Protein AF-A0A3M2CIP1-F1 (afdb_monomer_lite)

Secondary structure (DSSP, 8-state):
-HHHHHHTTT-HHHHHHHHHHHHHHHHS----HHHHHHS-HHHHHHHHHHHHHHHHSSTHHHHHHHHHHT--SHHHHHHHHHHHHS----GGGGG--HHHHHHHHHHHHHHHH-HHHHHHHHHHHHHHHHHHHHHHHHHHHHHHHHHHHHGGGSS-HHHHHHHHHHHHHHHHHHHHHHHHHHHHHH---PPPP-PPPPS----PPPPPPPP-------PPPPPPPPPP------------TT----

Radius of gyration: 28.47 Å; chains: 1; bounding box: 66×84×63 Å

pLDDT: mean 74.09, std 20.12, range [30.11, 97.12]

Foldseek 3Di:
DVVLVVVCVVDVLVSLVVVQVVLCLQQVDRDDSVNVVVDDPVVVVVVSVVSVVVSVVDPVLVVLLVVLVPQPDQVSSQVSCCVNQVGGADPVLNPDDDPRNSVSSSVSSVCSNCVVVVVVLVVLLVVLLVVLVVVLVVVLVVLLVVLVVVVVPPDDSVVVSVVVNVVSVVVSVVSSVVSSVCCVVQFDFADQDPDDDDPDDDDDDDDDDDDDDDDDDDDDDDDDDDDDDDDDDDDPDPDDRGGDGD

Structure (mmCIF, N/CA/C/O backbone):
data_AF-A0A3M2CIP1-F1
#
_entry.id   AF-A0A3M2CIP1-F1
#
loop_
_atom_site.group_PDB
_atom_site.id
_atom_site.type_symbol
_atom_site.label_atom_id
_atom_site.label_alt_id
_atom_site.label_comp_id
_atom_site.label_asym_id
_atom_site.label_entity_id
_atom_site.label_seq_id
_atom_site.pdbx_PDB_ins_code
_atom_site.Cartn_x
_atom_site.Cartn_y
_atom_site.Cartn_z
_atom_site.occupancy
_atom_site.B_iso_or_equiv
_atom_site.auth_seq_id
_atom_site.auth_comp_id
_atom_site.auth_asym_id
_atom_site.auth_atom_id
_atom_site.pdbx_PDB_model_num
ATOM 1 N N . MET A 1 1 ? -14.273 3.437 7.454 1.00 50.53 1 MET A N 1
ATOM 2 C CA . MET A 1 1 ? -14.980 4.732 7.642 1.00 50.53 1 MET A CA 1
ATOM 3 C C . MET A 1 1 ? -15.834 5.163 6.447 1.00 50.53 1 MET A C 1
ATOM 5 O O . MET A 1 1 ? -16.919 5.671 6.691 1.00 50.53 1 MET A O 1
ATOM 9 N N . GLN A 1 2 ? -15.417 4.965 5.188 1.00 43.66 2 GLN A N 1
ATOM 10 C CA . GLN A 1 2 ? -16.221 5.372 4.017 1.00 43.66 2 GLN A CA 1
ATOM 11 C C . GLN A 1 2 ? -17.623 4.738 3.974 1.00 43.66 2 GLN A C 1
ATOM 13 O O . GLN A 1 2 ? -18.585 5.470 3.780 1.00 43.66 2 GLN A O 1
ATOM 18 N N . ASN A 1 3 ? -17.766 3.439 4.278 1.00 48.81 3 ASN A N 1
ATOM 19 C CA . ASN A 1 3 ? -19.089 2.800 4.393 1.00 48.81 3 ASN A CA 1
ATOM 20 C C . ASN A 1 3 ? -19.972 3.432 5.484 1.00 48.81 3 ASN A C 1
ATOM 22 O O . ASN A 1 3 ? -21.152 3.664 5.254 1.00 48.81 3 ASN A O 1
ATOM 26 N N . ALA A 1 4 ? -19.399 3.787 6.639 1.00 50.69 4 ALA A N 1
ATOM 27 C CA . ALA A 1 4 ? -20.137 4.451 7.715 1.00 50.69 4 ALA A CA 1
ATOM 28 C C . ALA A 1 4 ? -20.581 5.875 7.327 1.00 50.69 4 ALA A C 1
ATOM 30 O O . ALA A 1 4 ? -21.688 6.281 7.656 1.00 50.69 4 ALA A O 1
ATOM 31 N N . MET A 1 5 ? -19.755 6.627 6.586 1.00 53.72 5 MET A N 1
ATOM 32 C CA . MET A 1 5 ? -20.105 7.976 6.113 1.00 53.72 5 MET A CA 1
ATOM 33 C C . MET A 1 5 ? -21.125 7.969 4.963 1.00 53.72 5 MET A C 1
ATOM 35 O O . MET A 1 5 ? -21.968 8.862 4.897 1.00 53.72 5 MET A O 1
ATOM 39 N N . LEU A 1 6 ? -21.074 6.971 4.073 1.00 52.69 6 LEU A N 1
ATOM 40 C CA . LEU A 1 6 ? -22.083 6.764 3.027 1.00 52.69 6 LEU A CA 1
ATOM 41 C C . LEU A 1 6 ? -23.435 6.360 3.628 1.00 52.69 6 LEU A C 1
ATOM 43 O O . LEU A 1 6 ? -24.463 6.888 3.210 1.00 52.69 6 LEU A O 1
ATOM 47 N N . MET A 1 7 ? -23.430 5.502 4.653 1.00 53.03 7 MET A N 1
ATOM 48 C CA . MET A 1 7 ? -24.642 5.107 5.378 1.00 53.03 7 MET A CA 1
ATOM 49 C C . MET A 1 7 ? -25.193 6.212 6.283 1.00 53.03 7 MET A C 1
ATOM 51 O O . MET A 1 7 ? -26.406 6.345 6.372 1.00 53.03 7 MET A O 1
ATOM 55 N N . ALA A 1 8 ? -24.354 7.083 6.856 1.00 56.03 8 ALA A N 1
ATOM 56 C CA . ALA A 1 8 ? -24.805 8.235 7.649 1.00 56.03 8 ALA A CA 1
ATOM 57 C C . ALA A 1 8 ? -25.680 9.230 6.860 1.00 56.03 8 ALA A C 1
ATOM 59 O O . ALA A 1 8 ? -26.417 10.007 7.463 1.00 56.03 8 ALA A O 1
ATOM 60 N N . ARG A 1 9 ? -25.615 9.215 5.519 1.00 56.94 9 ARG A N 1
ATOM 61 C CA . ARG A 1 9 ? -26.526 9.989 4.658 1.00 56.94 9 ARG A CA 1
ATOM 62 C C . ARG A 1 9 ? -27.917 9.362 4.510 1.00 56.94 9 ARG A C 1
ATOM 64 O O . ARG A 1 9 ? -28.830 10.079 4.120 1.00 56.94 9 ARG A O 1
ATOM 71 N N . GLN A 1 10 ? -28.066 8.064 4.771 1.00 61.19 10 GLN A N 1
ATOM 72 C CA . GLN A 1 10 ? -29.315 7.312 4.593 1.00 61.19 10 GLN A CA 1
ATOM 73 C C . GLN A 1 10 ? -29.966 6.947 5.939 1.00 61.19 10 GLN A C 1
ATOM 75 O O . GLN A 1 10 ? -31.171 7.114 6.084 1.00 61.19 10 GLN A O 1
ATOM 80 N N . ASP A 1 11 ? -29.171 6.528 6.930 1.00 71.31 11 ASP A N 1
ATOM 81 C CA . ASP A 1 11 ? -29.587 6.258 8.312 1.00 71.31 11 ASP A CA 1
ATOM 82 C C . ASP A 1 11 ? -28.484 6.699 9.305 1.00 71.31 11 ASP A C 1
ATOM 84 O O . ASP A 1 11 ? -27.492 5.989 9.526 1.00 71.31 11 ASP A O 1
ATOM 88 N N . PRO A 1 12 ? -28.635 7.882 9.926 1.00 65.38 12 PRO A N 1
ATOM 89 C CA . PRO A 1 12 ? -27.685 8.386 10.912 1.00 65.38 12 PRO A CA 1
ATOM 90 C C . PRO A 1 12 ? -27.563 7.505 12.164 1.00 65.38 12 PRO A C 1
ATOM 92 O O . PRO A 1 12 ? -26.489 7.466 12.761 1.00 65.38 12 PRO A O 1
ATOM 95 N N . GLN A 1 13 ? -28.623 6.796 12.575 1.00 69.25 13 GLN A N 1
ATOM 96 C CA . GLN A 1 13 ? -28.602 5.975 13.791 1.00 69.25 13 GLN A CA 1
ATOM 97 C C . GLN A 1 13 ? -27.824 4.674 13.582 1.00 69.25 13 GLN A C 1
ATOM 99 O O . GLN A 1 13 ? -27.000 4.320 14.430 1.00 69.25 13 GLN A O 1
ATOM 104 N N . ALA A 1 14 ? -28.005 4.017 12.434 1.00 73.75 14 ALA A N 1
ATOM 105 C CA . ALA A 1 14 ? -27.215 2.842 12.065 1.00 73.75 14 ALA A CA 1
ATOM 106 C C . ALA A 1 14 ? -25.714 3.171 11.934 1.00 73.75 14 ALA A C 1
ATOM 108 O O . ALA A 1 14 ? -24.859 2.383 12.345 1.00 73.75 14 ALA A O 1
ATOM 109 N N . ALA A 1 15 ? -25.374 4.366 11.434 1.00 72.56 15 ALA A N 1
ATOM 110 C CA . ALA A 1 15 ? -23.985 4.800 11.278 1.00 72.56 15 ALA A CA 1
ATOM 111 C C . ALA A 1 15 ? -23.223 4.918 12.612 1.00 72.56 15 ALA A C 1
ATOM 113 O O . ALA A 1 15 ? -22.023 4.632 12.658 1.00 72.56 15 ALA A O 1
ATOM 114 N N . PHE A 1 16 ? -23.902 5.291 13.704 1.00 78.88 16 PHE A N 1
ATOM 115 C CA . PHE A 1 16 ? -23.287 5.342 15.036 1.00 78.88 16 PHE A CA 1
ATOM 116 C C . PHE A 1 16 ? -22.962 3.949 15.581 1.00 78.88 16 PHE A C 1
ATOM 118 O O . PHE A 1 16 ? -21.896 3.772 16.170 1.00 78.88 16 PHE A O 1
ATOM 125 N N . GLY A 1 17 ? -23.823 2.956 15.334 1.00 81.19 17 GLY A N 1
ATOM 126 C CA . GLY A 1 17 ? -23.551 1.556 15.679 1.00 81.19 17 GLY A CA 1
ATOM 127 C C . GLY A 1 17 ? -22.323 1.018 14.943 1.00 81.19 17 GLY A C 1
ATOM 128 O O . GLY A 1 17 ? -21.400 0.502 15.566 1.00 81.19 17 GLY A O 1
ATOM 129 N N . VAL A 1 18 ? -22.233 1.267 13.632 1.00 80.56 18 VAL A N 1
ATOM 130 C CA . VAL A 1 18 ? -21.063 0.876 12.825 1.00 80.56 18 VAL A CA 1
ATOM 131 C C . VAL A 1 18 ? -19.777 1.544 13.322 1.00 80.56 18 VAL A C 1
ATOM 133 O O . VAL A 1 18 ? -18.721 0.909 13.343 1.00 80.56 18 VAL A O 1
ATOM 136 N N . LEU A 1 19 ? -19.840 2.821 13.721 1.00 80.06 19 LEU A N 1
ATOM 137 C CA . LEU A 1 19 ? -18.682 3.529 14.270 1.00 80.06 19 LEU A CA 1
ATOM 138 C C . LEU A 1 19 ? -18.267 2.973 15.640 1.00 80.06 19 LEU A C 1
ATOM 140 O O . LEU A 1 19 ? -17.071 2.822 15.882 1.00 80.06 19 LEU A O 1
ATOM 144 N N . SER A 1 20 ? -19.235 2.641 16.495 1.00 82.88 20 SER A N 1
ATOM 145 C CA . SER A 1 20 ? -19.011 1.993 17.792 1.00 82.88 20 SER A CA 1
ATOM 146 C C . SER A 1 20 ? -18.337 0.628 17.621 1.00 82.88 20 SER A C 1
ATOM 148 O O . SER A 1 20 ? -17.268 0.395 18.184 1.00 82.88 20 SER A O 1
ATOM 150 N N . ASP A 1 21 ? -18.871 -0.227 16.744 1.00 81.50 21 ASP A N 1
ATOM 151 C CA . ASP A 1 21 ? -18.307 -1.550 16.461 1.00 81.50 21 ASP A CA 1
ATOM 152 C C . ASP A 1 21 ? -16.917 -1.475 15.826 1.00 81.50 21 ASP A C 1
ATOM 154 O O . ASP A 1 21 ? -16.061 -2.329 16.074 1.00 81.50 21 ASP A O 1
ATOM 158 N N . TRP A 1 22 ? -16.677 -0.470 14.982 1.00 82.12 22 TRP A N 1
ATOM 159 C CA . TRP A 1 22 ? -15.355 -0.209 14.421 1.00 82.12 22 TRP A CA 1
ATOM 160 C C . TRP A 1 22 ? -14.370 0.243 15.505 1.00 82.12 22 TRP A C 1
ATOM 162 O O . TRP A 1 22 ? -13.258 -0.282 15.562 1.00 82.12 22 TRP A O 1
ATOM 172 N N . ALA A 1 23 ? -14.768 1.170 16.382 1.00 79.81 23 ALA A N 1
ATOM 173 C CA . ALA A 1 23 ? -13.920 1.667 17.463 1.00 79.81 23 ALA A CA 1
ATOM 174 C C . ALA A 1 23 ? -13.596 0.563 18.481 1.00 79.81 23 ALA A C 1
ATOM 176 O O . ALA A 1 23 ? -12.435 0.427 18.874 1.00 79.81 23 ALA A O 1
ATOM 177 N N . ARG A 1 24 ? -14.580 -0.279 18.822 1.00 81.81 24 ARG A N 1
ATOM 178 C CA . ARG A 1 24 ? -14.398 -1.464 19.668 1.00 81.81 24 ARG A CA 1
ATOM 179 C C . ARG A 1 24 ? -13.394 -2.428 19.046 1.00 81.81 24 ARG A C 1
ATOM 181 O O . ARG A 1 24 ? -12.414 -2.778 19.692 1.00 81.81 24 ARG A O 1
ATOM 188 N N . ARG A 1 25 ? -13.576 -2.812 17.778 1.00 76.31 25 ARG A N 1
ATOM 189 C CA . ARG A 1 25 ? -12.649 -3.729 17.089 1.00 76.31 25 ARG A CA 1
ATOM 190 C C . ARG A 1 25 ? -11.240 -3.153 16.965 1.00 76.31 25 ARG A C 1
ATOM 192 O O . ARG A 1 25 ? -10.255 -3.852 17.194 1.00 76.31 25 ARG A O 1
ATOM 199 N N . ARG A 1 26 ? -11.123 -1.865 16.634 1.00 75.38 26 ARG A N 1
ATOM 200 C CA . ARG A 1 26 ? -9.823 -1.229 16.396 1.00 75.38 26 ARG A CA 1
ATOM 201 C C . ARG A 1 26 ? -9.065 -0.952 17.693 1.00 75.38 26 ARG A C 1
ATOM 203 O O . ARG A 1 26 ? -7.910 -1.361 17.820 1.00 75.38 26 ARG A O 1
ATOM 210 N N . PHE A 1 27 ? -9.707 -0.286 18.648 1.00 77.06 27 PHE A N 1
ATOM 211 C CA . PHE A 1 27 ? -9.063 0.229 19.861 1.00 77.06 27 PHE A CA 1
ATOM 212 C C . PHE A 1 27 ? -9.334 -0.616 21.110 1.00 77.06 27 PHE A C 1
ATOM 214 O O . PHE A 1 27 ? -8.705 -0.373 22.130 1.00 77.06 27 PHE A O 1
ATOM 221 N N . GLY A 1 28 ? -10.243 -1.595 21.058 1.00 71.44 28 GLY A N 1
ATOM 222 C CA . GLY A 1 28 ? -10.654 -2.363 22.240 1.00 71.44 28 GLY A CA 1
ATOM 223 C C . GLY A 1 28 ? -11.487 -1.553 23.239 1.00 71.44 28 GLY A C 1
ATOM 224 O O . GLY A 1 28 ? -11.688 -1.998 24.362 1.00 71.44 28 GLY A O 1
ATOM 225 N N . VAL A 1 29 ? -11.954 -0.358 22.853 1.00 77.69 29 VAL A N 1
ATOM 226 C CA . VAL A 1 29 ? -12.709 0.559 23.718 1.00 77.69 29 VAL A CA 1
ATOM 227 C C . VAL A 1 29 ? -14.168 0.589 23.285 1.00 77.69 29 VAL A C 1
ATOM 229 O O . VAL A 1 29 ? -14.470 0.819 22.113 1.00 77.69 29 VAL A O 1
ATOM 232 N N . GLU A 1 30 ? -15.078 0.393 24.236 1.00 75.56 30 GLU A N 1
ATOM 233 C CA . GLU A 1 30 ? -16.511 0.544 24.001 1.00 75.56 30 GLU A CA 1
ATOM 234 C C . GLU A 1 30 ? -16.895 2.024 24.002 1.00 75.56 30 GLU A C 1
ATOM 236 O O . GLU A 1 30 ? -17.023 2.644 25.053 1.00 75.56 30 GLU A O 1
ATOM 241 N N . ILE A 1 31 ? -17.071 2.600 22.813 1.00 78.88 31 ILE A N 1
ATOM 242 C CA . ILE A 1 31 ? -17.667 3.932 22.662 1.00 78.88 31 ILE A CA 1
ATOM 243 C C . ILE A 1 31 ? -19.155 3.723 22.411 1.00 78.88 31 ILE A C 1
ATOM 245 O O . ILE A 1 31 ? -19.528 3.198 21.360 1.00 78.88 31 ILE A O 1
ATOM 249 N N . SER A 1 32 ? -20.011 4.089 23.363 1.00 80.81 32 SER A N 1
ATOM 250 C CA . SER A 1 32 ? -21.448 3.826 23.223 1.00 80.81 32 SER A CA 1
ATOM 251 C C . SER A 1 32 ? -22.074 4.676 22.100 1.00 80.81 32 SER A C 1
ATOM 253 O O . SER A 1 32 ? -21.663 5.821 21.892 1.00 80.81 32 SER A O 1
ATOM 255 N N . PRO A 1 33 ? -23.103 4.181 21.382 1.00 77.69 33 PRO A N 1
ATOM 256 C CA . PRO A 1 33 ? -23.796 4.977 20.365 1.00 77.69 33 PRO A CA 1
ATOM 257 C C . PRO A 1 33 ? -24.387 6.286 20.912 1.00 77.69 33 PRO A C 1
ATOM 259 O O . PRO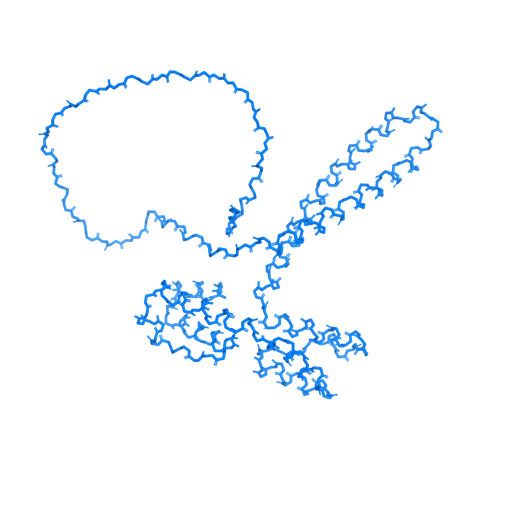 A 1 33 ? -24.464 7.272 20.184 1.00 77.69 33 PRO A O 1
ATOM 262 N N . GLU A 1 34 ? -24.770 6.316 22.191 1.00 76.12 34 GLU A N 1
ATOM 263 C CA . GLU A 1 34 ? -25.290 7.514 22.863 1.00 76.12 34 GLU A CA 1
ATOM 264 C C . GLU A 1 34 ? -24.194 8.547 23.148 1.00 76.12 34 GLU A C 1
ATOM 266 O O . GLU A 1 34 ? -24.393 9.737 22.912 1.00 76.12 34 GLU A O 1
ATOM 271 N N . GLU A 1 35 ? -23.001 8.102 23.543 1.00 76.75 35 GLU A N 1
ATOM 272 C CA . GLU A 1 35 ? -21.830 8.972 23.709 1.00 76.75 35 GLU A CA 1
ATOM 273 C C . GLU A 1 35 ? -21.406 9.618 22.379 1.00 76.75 35 GLU A C 1
ATOM 275 O O . GLU A 1 35 ? -21.004 10.787 22.340 1.00 76.75 35 GLU A O 1
ATOM 280 N N . ILE A 1 36 ? -21.545 8.886 21.266 1.00 78.25 36 ILE A N 1
ATOM 281 C CA . ILE A 1 36 ? -21.273 9.408 19.919 1.00 78.25 36 ILE A CA 1
ATOM 282 C C . ILE A 1 36 ? -22.294 10.481 19.529 1.00 78.25 36 ILE A C 1
ATOM 284 O O . ILE A 1 36 ? -21.914 11.491 18.936 1.00 78.25 36 ILE A O 1
ATOM 288 N N . LYS A 1 37 ? -23.570 10.297 19.889 1.00 78.31 37 LYS A N 1
ATOM 289 C CA . LYS A 1 37 ? -24.637 11.276 19.627 1.00 78.31 37 LYS A CA 1
ATOM 290 C C . LYS A 1 37 ? -24.481 12.547 20.462 1.00 78.31 37 LYS A C 1
ATOM 292 O O . LYS A 1 37 ? -24.711 13.640 19.947 1.00 78.31 37 LYS A O 1
ATOM 297 N N . SER A 1 38 ? -24.109 12.422 21.737 1.00 81.00 38 SER A N 1
ATOM 298 C CA . SER A 1 38 ? -24.006 13.561 22.659 1.00 81.00 38 SER A CA 1
ATOM 299 C C . SER A 1 38 ? -22.736 14.392 22.460 1.00 81.00 38 SER A C 1
ATOM 301 O O . SER A 1 38 ? -22.684 15.557 22.856 1.00 81.00 38 SER A O 1
ATOM 303 N N . THR A 1 39 ? -21.694 13.808 21.865 1.00 81.94 39 THR A N 1
ATOM 304 C CA . THR A 1 39 ? -20.400 14.473 21.684 1.00 81.94 39 THR A CA 1
ATOM 305 C C . THR A 1 39 ? -20.340 15.218 20.347 1.00 81.94 39 THR A C 1
ATOM 307 O O . THR A 1 39 ? -20.600 14.626 19.300 1.00 81.94 39 THR A O 1
ATOM 310 N N . PRO A 1 40 ? -19.910 16.497 20.318 1.00 85.06 40 PRO A N 1
ATOM 311 C CA . PRO A 1 40 ? -19.675 17.205 19.063 1.00 85.06 40 PRO A CA 1
ATOM 312 C C . PRO A 1 40 ? -18.680 16.451 18.155 1.00 85.06 40 PRO A C 1
ATOM 314 O O . PRO A 1 40 ? -17.627 16.024 18.644 1.00 85.06 40 PRO A O 1
ATOM 317 N N . PRO A 1 41 ? -18.915 16.361 16.828 1.00 78.56 41 PRO A N 1
ATOM 318 C CA . PRO A 1 41 ? -18.085 15.562 15.917 1.00 78.56 41 PRO A CA 1
ATOM 319 C C . PRO A 1 41 ? -16.584 15.886 15.954 1.00 78.56 41 PRO A C 1
ATOM 321 O O . PRO A 1 41 ? -15.747 14.998 15.801 1.00 78.56 41 PRO A O 1
ATOM 324 N N . ALA A 1 42 ? -16.220 17.152 16.186 1.00 78.38 42 ALA A N 1
ATOM 325 C CA . ALA A 1 42 ? -14.824 17.572 16.302 1.00 78.38 42 ALA A CA 1
ATOM 326 C C . ALA A 1 42 ? -14.124 16.978 17.538 1.00 78.38 42 ALA A C 1
ATOM 328 O O . ALA A 1 42 ? -13.008 16.476 17.415 1.00 78.38 42 ALA A O 1
ATOM 329 N N . LYS A 1 43 ? -14.803 16.971 18.694 1.00 82.31 43 LYS A N 1
ATOM 330 C CA . LYS A 1 43 ? -14.284 16.386 19.939 1.00 82.31 43 LYS A CA 1
ATOM 331 C C . LYS A 1 43 ? -14.208 14.864 19.854 1.00 82.31 43 LYS A C 1
ATOM 333 O O . LYS A 1 43 ? -13.221 14.277 20.281 1.00 82.31 43 LYS A O 1
ATOM 338 N N . MET A 1 44 ? -15.209 14.227 19.241 1.00 83.19 44 MET A N 1
ATOM 339 C CA . MET A 1 44 ? -15.182 12.780 19.005 1.00 83.19 44 MET A CA 1
ATOM 340 C C . MET A 1 44 ? -14.010 12.389 18.095 1.00 83.19 44 MET A C 1
ATOM 342 O O . MET A 1 44 ? -13.284 11.444 18.386 1.00 83.19 44 MET A O 1
ATOM 346 N N . ARG A 1 45 ? -13.746 13.163 17.033 1.00 78.56 45 ARG A N 1
ATOM 347 C CA . ARG A 1 45 ? -12.565 12.963 16.180 1.00 78.56 45 ARG A CA 1
ATOM 348 C C . ARG A 1 45 ? -11.260 13.073 16.973 1.00 78.56 45 ARG A C 1
ATOM 350 O O . ARG A 1 45 ? -10.399 12.216 16.819 1.00 78.56 45 ARG A O 1
ATOM 357 N N . GLU A 1 46 ? -11.100 14.108 17.797 1.00 83.00 46 GLU A N 1
ATOM 358 C CA . GLU A 1 46 ? -9.912 14.273 18.650 1.00 83.00 46 GLU A CA 1
ATOM 359 C C . GLU A 1 46 ? -9.724 13.087 19.594 1.00 83.00 46 GLU A C 1
ATOM 361 O O . GLU A 1 46 ? -8.621 12.548 19.689 1.00 83.00 46 GLU A O 1
ATOM 366 N N . ARG A 1 47 ? -10.813 12.615 20.207 1.00 83.31 47 ARG A N 1
ATOM 367 C CA . ARG A 1 47 ? -10.794 11.435 21.069 1.00 83.31 47 ARG A CA 1
ATOM 368 C C . ARG A 1 47 ? -10.368 10.174 20.319 1.00 83.31 47 ARG A C 1
ATOM 370 O O . ARG A 1 47 ? -9.519 9.438 20.808 1.00 83.31 47 ARG A O 1
ATOM 377 N N . LEU A 1 48 ? -10.908 9.939 19.125 1.00 83.19 48 LEU A N 1
ATOM 378 C CA . LEU A 1 48 ? -10.520 8.804 18.282 1.00 83.19 48 LEU A CA 1
ATOM 379 C C . LEU A 1 48 ? -9.053 8.888 17.835 1.00 83.19 48 LEU A C 1
ATOM 381 O O . LEU A 1 48 ? -8.376 7.865 17.779 1.00 83.19 48 LEU A O 1
ATOM 385 N N . ILE A 1 49 ? -8.542 10.090 17.551 1.00 83.38 49 ILE A N 1
ATOM 386 C CA . ILE A 1 49 ? -7.119 10.302 17.240 1.00 83.38 49 ILE A CA 1
ATOM 387 C C . ILE A 1 49 ? -6.251 9.979 18.459 1.00 83.38 49 ILE A C 1
ATOM 389 O O . ILE A 1 49 ? -5.224 9.320 18.319 1.00 83.38 49 ILE A O 1
ATOM 393 N N . GLU A 1 50 ? -6.651 10.419 19.651 1.00 83.88 50 GLU A N 1
ATOM 394 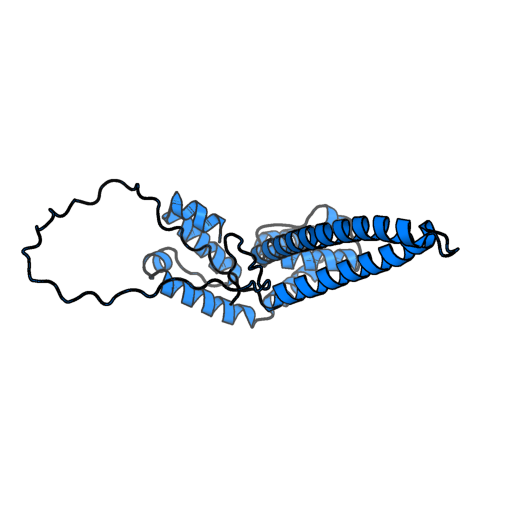C CA . GLU A 1 50 ? -5.931 10.128 20.890 1.00 83.88 50 GLU A CA 1
ATOM 395 C C . GLU A 1 50 ? -5.904 8.622 21.187 1.00 83.88 50 GLU A C 1
ATOM 397 O O . GLU A 1 50 ? -4.836 8.067 21.444 1.00 83.88 50 GLU A O 1
ATOM 402 N N . LEU A 1 51 ? -7.055 7.949 21.085 1.00 82.19 51 LEU A N 1
ATOM 403 C CA . LEU A 1 51 ? -7.154 6.493 21.216 1.00 82.19 51 LEU A CA 1
ATOM 404 C C . LEU A 1 51 ? -6.291 5.778 20.175 1.00 82.19 51 LEU A C 1
ATOM 406 O O . LEU A 1 51 ? -5.596 4.823 20.511 1.00 82.19 51 LEU A O 1
ATOM 410 N N . SER A 1 52 ? -6.274 6.273 18.936 1.00 77.31 52 SER A N 1
ATOM 411 C CA . SER A 1 52 ? -5.409 5.729 17.895 1.00 77.31 52 SER A CA 1
ATOM 412 C C . SER A 1 52 ? -3.934 5.881 18.218 1.00 77.31 52 SER A C 1
ATOM 414 O O . SER A 1 52 ? -3.192 4.954 17.931 1.00 77.31 52 SER A O 1
ATOM 416 N N . ARG A 1 53 ? -3.491 7.006 18.788 1.00 79.00 53 ARG A N 1
ATOM 417 C CA . ARG A 1 53 ? -2.084 7.170 19.181 1.00 79.00 53 ARG A CA 1
ATOM 418 C C . ARG A 1 53 ? -1.702 6.164 20.261 1.00 79.00 53 ARG A C 1
ATOM 420 O O . ARG A 1 53 ? -0.739 5.438 20.076 1.00 79.00 53 ARG A O 1
ATOM 427 N N . ARG A 1 54 ? -2.522 6.047 21.310 1.00 76.06 54 ARG A N 1
ATOM 428 C CA . ARG A 1 54 ? -2.287 5.091 22.406 1.00 76.06 54 ARG A CA 1
ATOM 429 C C . ARG A 1 54 ? -2.261 3.639 21.925 1.00 76.06 54 ARG A C 1
ATOM 431 O O . ARG A 1 54 ? -1.442 2.864 22.389 1.00 76.06 54 ARG A O 1
ATOM 438 N N . ALA A 1 55 ? -3.142 3.284 20.991 1.00 69.12 55 ALA A N 1
ATOM 439 C CA . ALA A 1 55 ? -3.202 1.937 20.429 1.00 69.12 55 ALA A CA 1
ATOM 440 C C . ALA A 1 55 ? -2.080 1.642 19.415 1.00 69.12 55 ALA A C 1
ATOM 442 O O . ALA A 1 55 ? -1.772 0.476 19.195 1.00 69.12 55 ALA A O 1
ATOM 443 N N . SER A 1 56 ? -1.494 2.664 18.779 1.00 65.12 56 SER A N 1
ATOM 444 C CA . SER A 1 56 ? -0.358 2.506 17.855 1.00 65.12 56 SER A CA 1
ATOM 445 C C . SER A 1 56 ? 0.973 2.268 18.571 1.00 65.12 56 SER A C 1
ATOM 447 O O . SER A 1 56 ? 1.885 1.725 17.955 1.00 65.12 56 SER A O 1
ATOM 449 N N . ASP A 1 57 ? 1.089 2.675 19.838 1.00 57.72 57 ASP A N 1
ATOM 450 C CA . ASP A 1 57 ? 2.293 2.463 20.654 1.00 57.72 57 ASP A CA 1
ATOM 451 C C . ASP A 1 57 ? 2.381 1.026 21.203 1.00 57.72 57 ASP A C 1
ATOM 453 O O . ASP A 1 57 ? 3.446 0.570 21.617 1.00 57.72 57 ASP A O 1
ATOM 457 N N . GLU A 1 58 ? 1.271 0.285 21.188 1.00 60.56 58 GLU A N 1
ATOM 458 C CA . GLU A 1 58 ? 1.259 -1.132 21.525 1.00 60.56 58 GLU A CA 1
ATOM 459 C C . GLU A 1 58 ? 1.616 -1.983 20.307 1.00 60.56 58 GLU A C 1
ATOM 461 O O . GLU A 1 58 ? 1.027 -1.858 19.235 1.00 60.56 58 GLU A O 1
ATOM 466 N N . ASP A 1 59 ? 2.511 -2.949 20.521 1.00 72.94 59 ASP A N 1
ATOM 467 C CA . ASP A 1 59 ? 2.912 -4.011 19.588 1.00 72.94 59 ASP A CA 1
ATOM 468 C C . ASP A 1 59 ? 1.760 -5.002 19.267 1.00 72.94 59 ASP A C 1
ATOM 470 O O . ASP A 1 59 ? 1.954 -6.202 19.085 1.00 72.94 59 ASP A O 1
ATOM 474 N N . LYS A 1 60 ? 0.511 -4.516 19.258 1.00 80.25 60 LYS A N 1
ATOM 475 C CA . LYS A 1 60 ? -0.733 -5.274 19.109 1.00 80.25 60 LYS A CA 1
ATOM 476 C C . LYS A 1 60 ? -0.758 -6.055 17.803 1.00 80.25 60 LYS A C 1
ATOM 478 O O . LYS A 1 60 ? -1.147 -7.214 17.818 1.00 80.25 60 LYS A O 1
ATOM 483 N N . LEU A 1 61 ? -0.328 -5.445 16.696 1.00 82.38 61 LEU A N 1
ATOM 484 C CA . LEU A 1 61 ? -0.283 -6.125 15.400 1.00 82.38 61 LEU A CA 1
ATOM 485 C C . LEU A 1 61 ? 0.709 -7.295 15.425 1.00 82.38 61 LEU A C 1
ATOM 487 O O . LEU A 1 61 ? 0.363 -8.394 15.009 1.00 82.38 61 LEU A O 1
ATOM 491 N N . THR A 1 62 ? 1.904 -7.087 15.973 1.00 85.69 62 THR A N 1
ATOM 492 C CA . THR A 1 62 ? 2.919 -8.139 16.116 1.00 85.69 62 THR A CA 1
ATOM 493 C C . THR A 1 62 ? 2.438 -9.261 17.029 1.00 85.69 62 THR A C 1
ATOM 495 O O . THR A 1 62 ? 2.611 -10.431 16.696 1.00 85.69 62 THR A O 1
ATOM 498 N N . LYS A 1 63 ? 1.757 -8.932 18.136 1.00 87.62 63 LYS A N 1
ATOM 499 C CA . LYS A 1 63 ? 1.112 -9.924 19.012 1.00 87.62 63 LYS A CA 1
ATOM 500 C C . LYS A 1 63 ? 0.043 -10.725 18.272 1.00 87.62 63 LYS A C 1
ATOM 502 O O . LYS A 1 63 ? 0.071 -11.946 18.328 1.00 87.62 63 LYS A O 1
ATOM 507 N N . GLN A 1 64 ? -0.840 -10.062 17.525 1.00 88.38 64 GLN A N 1
ATOM 508 C CA . GLN A 1 64 ? -1.875 -10.724 16.720 1.00 88.38 64 GLN A CA 1
ATOM 509 C C . GLN A 1 64 ? -1.275 -11.635 15.641 1.00 88.38 64 GLN A C 1
ATOM 511 O O . GLN A 1 64 ? -1.779 -12.727 15.394 1.00 88.38 64 GLN A O 1
ATOM 516 N N . ILE A 1 65 ? -0.175 -11.212 15.014 1.00 90.19 65 ILE A N 1
ATOM 517 C CA . ILE A 1 65 ? 0.574 -12.037 14.065 1.00 90.19 65 ILE A CA 1
ATOM 518 C C . ILE A 1 65 ? 1.165 -13.263 14.771 1.00 90.19 65 ILE A C 1
ATOM 520 O O . ILE A 1 65 ? 1.019 -14.377 14.273 1.00 90.19 65 ILE A O 1
ATOM 524 N N . ALA A 1 66 ? 1.803 -13.081 15.928 1.00 90.88 66 ALA A N 1
ATOM 525 C CA . ALA A 1 66 ? 2.391 -14.175 16.694 1.00 90.88 66 ALA A CA 1
ATOM 526 C C . ALA A 1 66 ? 1.329 -15.181 17.170 1.00 90.88 66 ALA A C 1
ATOM 528 O O . ALA A 1 66 ? 1.523 -16.387 17.037 1.00 90.88 66 ALA A O 1
ATOM 529 N N . GLU A 1 67 ? 0.184 -14.699 17.658 1.00 91.38 67 GLU A N 1
ATOM 530 C CA . GLU A 1 67 ? -0.964 -15.524 18.050 1.00 91.38 67 GLU A CA 1
ATOM 531 C C . GLU A 1 67 ? -1.552 -16.305 16.870 1.00 91.38 67 GLU A C 1
ATOM 533 O O . GLU A 1 67 ? -1.917 -17.471 17.033 1.00 91.38 67 GLU A O 1
ATOM 538 N N . ALA A 1 68 ? -1.620 -15.694 15.682 1.00 90.75 68 ALA A N 1
ATOM 539 C CA . ALA A 1 68 ? -2.072 -16.364 14.466 1.00 90.75 68 ALA A CA 1
ATOM 540 C C . ALA A 1 68 ? -1.081 -17.444 14.003 1.00 90.75 68 ALA A C 1
ATOM 542 O O . ALA A 1 68 ? -1.496 -18.540 13.632 1.00 90.75 68 ALA A O 1
ATOM 543 N N . LEU A 1 69 ? 0.225 -17.165 14.049 1.00 91.50 69 LEU A N 1
ATOM 544 C CA . LEU A 1 69 ? 1.272 -18.130 13.693 1.00 91.50 69 LEU A CA 1
ATOM 545 C C . LEU A 1 69 ? 1.364 -19.294 14.689 1.00 91.50 69 LEU A C 1
ATOM 547 O O . LEU A 1 69 ? 1.746 -20.394 14.304 1.00 91.50 69 LEU A O 1
ATOM 551 N N . ALA A 1 70 ? 0.986 -19.070 15.949 1.00 92.69 70 ALA A N 1
ATOM 552 C CA . ALA A 1 70 ? 0.935 -20.108 16.974 1.00 92.69 70 ALA A CA 1
ATOM 553 C C . ALA A 1 70 ? -0.235 -21.095 16.794 1.00 92.69 70 ALA A C 1
ATOM 555 O O . ALA A 1 70 ? -0.286 -22.103 17.502 1.00 92.69 70 ALA A O 1
ATOM 556 N N . GLN A 1 71 ? -1.179 -20.830 15.880 1.00 90.81 71 GLN A N 1
ATOM 557 C CA . GLN A 1 71 ? -2.305 -21.732 15.649 1.00 90.81 71 GLN A CA 1
ATOM 558 C C . GLN A 1 71 ? -1.834 -23.029 14.965 1.00 90.81 71 GLN A C 1
ATOM 560 O O . GLN A 1 71 ? -1.198 -22.968 13.908 1.00 90.81 71 GLN A O 1
ATOM 565 N N . PRO A 1 72 ? -2.155 -24.207 15.533 1.00 84.00 72 PRO A N 1
ATOM 566 C CA . PRO A 1 72 ? -1.593 -25.480 15.084 1.00 84.00 72 PRO A CA 1
ATOM 567 C C . PRO A 1 72 ? -2.172 -25.971 13.752 1.00 84.00 72 PRO A C 1
ATOM 569 O O . PRO A 1 72 ? -1.486 -26.663 13.005 1.00 84.00 72 PRO A O 1
ATOM 572 N N . ASP A 1 73 ? -3.420 -25.618 13.442 1.00 89.50 73 ASP A N 1
ATOM 573 C CA . ASP A 1 73 ? -4.154 -26.123 12.285 1.00 89.50 73 ASP A CA 1
ATOM 574 C C . ASP A 1 73 ? -4.976 -25.026 11.589 1.00 89.50 73 ASP A C 1
ATOM 576 O O . ASP A 1 73 ? -5.238 -23.953 12.142 1.00 89.50 73 ASP A O 1
ATOM 580 N N . ASP A 1 74 ? -5.378 -25.304 10.349 1.00 89.38 74 ASP A N 1
ATOM 581 C CA . ASP A 1 74 ? -6.140 -24.372 9.517 1.00 89.38 74 ASP A CA 1
ATOM 582 C C . ASP A 1 74 ? -7.536 -24.058 10.078 1.00 89.38 74 ASP A C 1
ATOM 584 O O . ASP A 1 74 ? -8.039 -22.958 9.847 1.00 89.38 74 ASP A O 1
ATOM 588 N N . GLU A 1 75 ? -8.185 -24.979 10.799 1.00 90.50 75 GLU A N 1
ATOM 589 C CA . GLU A 1 75 ? -9.508 -24.730 11.390 1.00 90.50 75 GLU A CA 1
ATOM 590 C C . GLU A 1 75 ? -9.406 -23.810 12.608 1.00 90.50 75 GLU A C 1
ATOM 592 O O . GLU A 1 75 ? -10.225 -22.903 12.774 1.00 90.50 75 GLU A O 1
ATOM 597 N N . SER A 1 76 ? -8.393 -24.011 13.447 1.00 90.62 76 SER A N 1
ATOM 598 C CA . SER A 1 76 ? -8.089 -23.152 14.590 1.00 90.62 76 SER A CA 1
ATOM 599 C C . SER A 1 76 ? -7.672 -21.756 14.142 1.00 90.62 76 SER A C 1
ATOM 601 O O . SER A 1 76 ? -8.183 -20.771 14.680 1.00 90.62 76 SER A O 1
ATOM 603 N N . LEU A 1 77 ? -6.845 -21.655 13.096 1.00 90.81 77 LEU A N 1
ATOM 604 C CA . LEU A 1 77 ? -6.497 -20.376 12.479 1.00 90.81 77 LEU A CA 1
ATOM 605 C C . LEU A 1 77 ? -7.726 -19.673 11.885 1.00 90.81 77 LEU A C 1
ATOM 607 O O . LEU A 1 77 ? -7.936 -18.486 12.133 1.00 90.81 77 LEU A O 1
ATOM 611 N N . ASP A 1 78 ? -8.563 -20.389 11.132 1.00 92.50 78 ASP A N 1
ATOM 612 C CA . ASP A 1 78 ? -9.793 -19.832 10.562 1.00 92.50 78 ASP A CA 1
ATOM 613 C C . ASP A 1 78 ? -10.745 -19.315 11.651 1.00 92.50 78 ASP A C 1
ATOM 615 O O . ASP A 1 78 ? -11.298 -18.219 11.524 1.00 92.50 78 ASP A O 1
ATOM 619 N N . ARG A 1 79 ? -10.888 -20.066 12.749 1.00 92.19 79 ARG A N 1
ATOM 620 C CA . ARG A 1 79 ? -11.706 -19.685 13.906 1.00 92.19 79 ARG A CA 1
ATOM 621 C C . ARG A 1 79 ? -11.160 -18.437 14.597 1.00 92.19 79 ARG A C 1
ATOM 623 O O . ARG A 1 79 ? -11.930 -17.507 14.822 1.00 92.19 79 ARG A O 1
ATOM 630 N N . TYR A 1 80 ? -9.855 -18.389 14.871 1.00 91.12 80 TYR A N 1
ATOM 631 C CA . TYR A 1 80 ? -9.192 -17.224 15.467 1.00 91.12 80 TYR A CA 1
ATOM 632 C C . TYR A 1 80 ? -9.388 -15.962 14.617 1.00 91.12 80 TYR A C 1
ATOM 634 O O . TYR A 1 80 ? -9.774 -14.911 15.134 1.00 91.12 80 TYR A O 1
ATOM 642 N N . LEU A 1 81 ? -9.173 -16.064 13.300 1.00 90.62 81 LEU A N 1
ATOM 643 C CA . LEU A 1 81 ? -9.307 -14.921 12.397 1.00 90.62 81 LEU A CA 1
ATOM 644 C C . LEU A 1 81 ? -10.764 -14.454 12.261 1.00 90.62 81 LEU A C 1
ATOM 646 O O . LEU A 1 81 ? -11.022 -13.248 12.235 1.00 90.62 81 LEU A O 1
ATOM 650 N N . LYS A 1 82 ? -11.730 -15.380 12.223 1.00 90.50 82 LYS A N 1
ATOM 651 C CA . LYS A 1 82 ? -13.162 -15.041 12.207 1.00 90.50 82 LYS A CA 1
ATOM 652 C C . LYS A 1 82 ? -13.608 -14.345 13.487 1.00 90.50 82 LYS A C 1
ATOM 654 O O . LYS A 1 82 ? -14.330 -13.359 13.387 1.00 90.50 82 LYS A O 1
ATOM 659 N N . ASP A 1 83 ? -13.171 -14.819 14.648 1.00 88.19 83 ASP A N 1
ATOM 660 C CA . ASP A 1 83 ? -13.529 -14.215 15.935 1.00 88.19 83 ASP A CA 1
ATOM 661 C C . ASP A 1 83 ? -12.900 -12.821 16.100 1.00 88.19 83 ASP A C 1
ATOM 663 O O . ASP A 1 83 ? -13.576 -11.845 16.420 1.00 88.19 83 ASP A O 1
ATOM 667 N N . THR A 1 84 ? -11.615 -12.695 15.759 1.00 85.38 84 THR A N 1
ATOM 668 C CA . THR A 1 84 ? -10.856 -11.452 15.964 1.00 85.38 84 THR A CA 1
ATOM 669 C C . THR A 1 84 ? -11.172 -10.383 14.915 1.00 85.38 84 THR A C 1
ATOM 671 O O . THR A 1 84 ? -11.306 -9.199 15.237 1.00 85.38 84 THR A O 1
ATOM 674 N N . PHE A 1 85 ? -11.281 -10.777 13.642 1.00 84.75 85 PHE A N 1
ATOM 675 C CA . PHE A 1 85 ? -11.354 -9.847 12.508 1.00 84.75 85 PHE A CA 1
ATOM 676 C C . PHE A 1 85 ? -12.642 -9.962 11.679 1.00 84.75 85 PHE A C 1
ATOM 678 O O . PHE A 1 85 ? -12.889 -9.117 10.815 1.00 84.75 85 PHE A O 1
ATOM 685 N N . GLY A 1 86 ? -13.482 -10.973 11.921 1.00 84.94 86 GLY A N 1
ATOM 686 C CA . GLY A 1 86 ? -14.720 -11.208 11.166 1.00 84.94 86 GLY A CA 1
ATOM 687 C C . GLY A 1 86 ? -14.522 -11.890 9.808 1.00 84.94 86 GLY A C 1
ATOM 688 O O . GLY A 1 86 ? -15.490 -12.056 9.067 1.00 84.94 86 GLY A O 1
ATOM 689 N N . ALA A 1 87 ? -13.294 -12.283 9.457 1.00 88.00 87 ALA A N 1
ATOM 690 C CA . ALA A 1 87 ? -12.981 -12.959 8.201 1.00 88.00 87 ALA A CA 1
ATOM 691 C C . ALA A 1 87 ? -11.883 -14.009 8.402 1.00 88.00 87 ALA A C 1
ATOM 693 O O . ALA A 1 87 ? -10.904 -13.760 9.092 1.00 88.00 87 ALA A O 1
ATOM 694 N N . GLY A 1 88 ? -12.053 -15.173 7.775 1.00 90.44 88 GLY A N 1
ATOM 695 C CA . GLY A 1 88 ? -11.183 -16.337 7.948 1.00 90.44 88 GLY A CA 1
ATOM 696 C C . GLY A 1 88 ? -9.984 -16.399 7.000 1.00 90.44 88 GLY A C 1
ATOM 697 O O . GLY A 1 88 ? -9.612 -15.402 6.362 1.00 90.44 88 GLY A O 1
ATOM 698 N N . ILE A 1 89 ? -9.399 -17.590 6.875 1.00 90.81 89 ILE A N 1
ATOM 699 C CA . ILE A 1 89 ? -8.330 -17.865 5.901 1.00 90.81 89 ILE A CA 1
ATOM 700 C C . ILE A 1 89 ? -8.875 -17.927 4.472 1.00 90.81 89 ILE A C 1
ATOM 702 O O . ILE A 1 89 ? -10.066 -18.128 4.243 1.00 90.81 89 ILE A O 1
ATOM 706 N N . THR A 1 90 ? -7.993 -17.731 3.494 1.00 90.88 90 THR A N 1
ATOM 707 C CA . THR A 1 90 ? -8.332 -17.922 2.076 1.00 90.88 90 THR A CA 1
ATOM 708 C C . THR A 1 90 ? -7.989 -19.341 1.636 1.00 90.88 90 THR A C 1
ATOM 710 O O . THR A 1 90 ? -7.047 -19.929 2.162 1.00 90.88 90 THR A O 1
ATOM 713 N N . ASP A 1 91 ? -8.694 -19.876 0.636 1.00 89.44 91 ASP A N 1
ATOM 714 C CA . ASP A 1 91 ? -8.454 -21.245 0.152 1.00 89.44 91 ASP A CA 1
ATOM 715 C C . ASP A 1 91 ? -7.010 -21.468 -0.297 1.00 89.44 91 ASP A C 1
ATOM 717 O O . ASP A 1 91 ? -6.437 -22.518 -0.033 1.00 89.44 91 ASP A O 1
ATOM 721 N N . ARG A 1 92 ? -6.379 -20.453 -0.901 1.00 89.69 92 ARG A N 1
ATOM 722 C CA . ARG A 1 92 ? -4.974 -20.524 -1.321 1.00 89.69 92 ARG A CA 1
ATOM 723 C C . ARG A 1 92 ? -4.026 -20.809 -0.154 1.00 89.69 92 ARG A C 1
ATOM 725 O O . ARG A 1 92 ? -3.048 -21.514 -0.355 1.00 89.69 92 ARG A O 1
ATOM 732 N N . MET A 1 93 ? -4.306 -20.281 1.039 1.00 90.00 93 MET A N 1
ATOM 733 C CA . MET A 1 93 ? -3.430 -20.438 2.209 1.00 90.00 93 MET A CA 1
ATOM 734 C C . MET A 1 93 ? -3.331 -21.889 2.684 1.00 90.00 93 MET A C 1
ATOM 736 O O . MET A 1 93 ? -2.319 -22.251 3.271 1.00 90.00 93 MET A O 1
ATOM 740 N N . ARG A 1 94 ? -4.348 -22.712 2.396 1.00 89.44 94 ARG A N 1
ATOM 741 C CA . ARG A 1 94 ? -4.403 -24.132 2.781 1.00 89.44 94 ARG A CA 1
ATOM 742 C C . ARG A 1 94 ? -3.412 -25.006 2.012 1.00 89.44 94 ARG A C 1
ATOM 744 O O . ARG A 1 94 ? -3.122 -26.117 2.430 1.00 89.44 94 ARG A O 1
ATOM 751 N N . TYR A 1 95 ? -2.936 -24.515 0.868 1.00 89.75 95 TYR A N 1
ATOM 752 C CA . TYR A 1 95 ? -2.017 -25.228 -0.022 1.00 89.75 95 TYR A CA 1
ATOM 753 C C . TYR A 1 95 ? -0.586 -24.677 0.040 1.00 89.75 95 TYR A C 1
ATOM 755 O O . TYR A 1 95 ? 0.229 -25.014 -0.815 1.00 89.75 95 TYR A O 1
ATOM 763 N N . LEU A 1 96 ? -0.302 -23.762 0.972 1.00 90.69 96 LEU A N 1
ATOM 764 C CA . LEU A 1 96 ? 1.032 -23.203 1.169 1.00 90.69 96 LEU A CA 1
ATOM 765 C C . LEU A 1 96 ? 1.726 -23.935 2.310 1.00 90.69 96 LEU A C 1
ATOM 767 O O . LEU A 1 96 ? 1.092 -24.248 3.314 1.00 90.69 96 LEU A O 1
ATOM 771 N N . ASP A 1 97 ? 3.038 -24.100 2.185 1.00 89.44 97 ASP A N 1
ATOM 772 C CA . ASP A 1 97 ? 3.871 -24.772 3.178 1.00 89.44 97 ASP A CA 1
ATOM 773 C C . ASP A 1 97 ? 4.937 -23.822 3.741 1.00 89.44 97 ASP A C 1
ATOM 775 O O . ASP A 1 97 ? 5.251 -22.786 3.151 1.00 89.44 97 ASP A O 1
ATOM 779 N N . HIS A 1 98 ? 5.506 -24.195 4.892 1.00 88.69 98 HIS A N 1
ATOM 780 C CA . HIS A 1 98 ? 6.677 -23.554 5.501 1.00 88.69 98 HIS A CA 1
ATOM 781 C C . HIS A 1 98 ? 6.614 -22.009 5.509 1.00 88.69 98 HIS A C 1
ATOM 783 O O . HIS A 1 98 ? 5.662 -21.417 6.021 1.00 88.69 98 HIS A O 1
ATOM 789 N N . GLU A 1 99 ? 7.637 -21.361 4.949 1.00 90.44 99 GLU A N 1
ATOM 790 C CA . GLU A 1 99 ? 7.821 -19.912 4.936 1.00 90.44 99 GLU A CA 1
ATOM 791 C C . GLU A 1 99 ? 6.726 -19.188 4.138 1.00 90.44 99 GLU A C 1
ATOM 793 O O . GLU A 1 99 ? 6.252 -18.131 4.556 1.00 90.44 99 GLU A O 1
ATOM 798 N N . ASP A 1 100 ? 6.248 -19.778 3.038 1.00 90.44 100 ASP A N 1
ATOM 799 C CA . ASP A 1 100 ? 5.166 -19.197 2.238 1.00 90.44 100 ASP A CA 1
ATOM 800 C C . ASP A 1 100 ? 3.852 -19.160 3.025 1.00 90.44 100 ASP A C 1
ATOM 802 O O . ASP A 1 100 ? 3.103 -18.178 2.943 1.00 90.44 100 ASP A O 1
ATOM 806 N N . ARG A 1 101 ? 3.581 -20.197 3.832 1.00 90.00 101 ARG A N 1
ATOM 807 C CA . ARG A 1 101 ? 2.410 -20.231 4.719 1.00 90.00 101 ARG A CA 1
ATOM 808 C C . ARG A 1 101 ? 2.515 -19.171 5.803 1.00 90.00 101 ARG A C 1
ATOM 810 O O . ARG A 1 101 ? 1.557 -18.428 6.011 1.00 90.00 101 ARG A O 1
ATOM 817 N N . GLU A 1 102 ? 3.665 -19.059 6.464 1.00 91.44 102 GLU A N 1
ATOM 818 C CA . GLU A 1 102 ? 3.876 -18.026 7.482 1.00 91.44 102 GLU A CA 1
ATOM 819 C C . GLU A 1 102 ? 3.697 -16.619 6.909 1.00 91.44 102 GLU A C 1
ATOM 821 O O . GLU A 1 102 ? 2.960 -15.807 7.472 1.00 91.44 102 GLU A O 1
ATOM 826 N N . ASN A 1 103 ? 4.315 -16.340 5.761 1.00 93.00 103 ASN A N 1
ATOM 827 C CA . ASN A 1 103 ? 4.202 -15.051 5.086 1.00 93.00 103 ASN A CA 1
ATOM 828 C C . ASN A 1 103 ? 2.751 -14.748 4.692 1.00 93.00 103 ASN A C 1
ATOM 830 O O . ASN A 1 103 ? 2.280 -13.624 4.882 1.00 93.00 103 ASN A O 1
ATOM 834 N N . ALA A 1 104 ? 2.009 -15.748 4.211 1.00 92.44 104 ALA A N 1
ATOM 835 C CA . ALA A 1 104 ? 0.598 -15.585 3.888 1.00 92.44 104 ALA A CA 1
ATOM 836 C C . ALA A 1 104 ? -0.266 -15.311 5.130 1.00 92.44 104 ALA A C 1
ATOM 838 O O . ALA A 1 104 ? -1.182 -14.490 5.059 1.00 92.44 104 ALA A O 1
ATOM 839 N N . ILE A 1 105 ? 0.023 -15.949 6.270 1.00 92.12 105 ILE A N 1
ATOM 840 C CA . ILE A 1 105 ? -0.663 -15.681 7.545 1.00 92.12 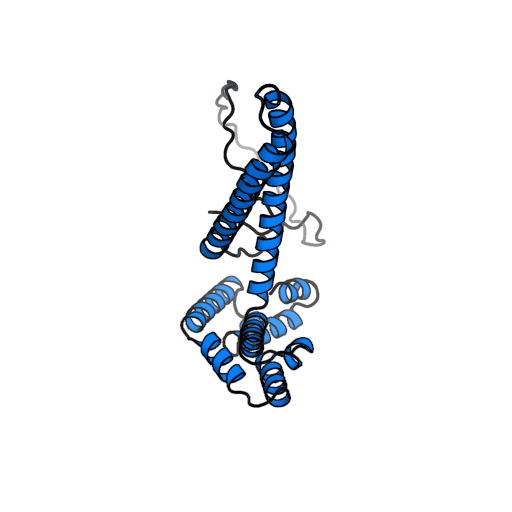105 ILE A CA 1
ATOM 841 C C . ILE A 1 105 ? -0.387 -14.248 8.005 1.00 92.12 105 ILE A C 1
ATOM 843 O O . ILE A 1 105 ? -1.336 -13.524 8.310 1.00 92.12 105 ILE A O 1
ATOM 847 N N . ARG A 1 106 ? 0.879 -13.811 7.989 1.00 92.44 106 ARG A N 1
ATOM 848 C CA . ARG A 1 106 ? 1.272 -12.433 8.338 1.00 92.44 106 ARG A CA 1
ATOM 849 C C . ARG A 1 106 ? 0.526 -11.415 7.477 1.00 92.44 106 ARG A C 1
ATOM 851 O O . ARG A 1 106 ? -0.205 -10.582 8.010 1.00 92.44 106 ARG A O 1
ATOM 858 N N . ALA A 1 107 ? 0.604 -11.566 6.154 1.00 90.88 107 ALA A N 1
ATOM 859 C CA . ALA A 1 107 ? -0.077 -10.686 5.206 1.00 90.88 107 ALA A CA 1
ATOM 860 C C . ALA A 1 107 ? -1.604 -10.686 5.397 1.00 90.88 107 ALA A C 1
ATOM 862 O O . ALA A 1 107 ? -2.261 -9.646 5.267 1.00 90.88 107 ALA A O 1
ATOM 863 N N . ARG A 1 108 ? -2.194 -11.843 5.735 1.00 91.94 108 ARG A N 1
ATOM 864 C CA . ARG A 1 108 ? -3.628 -11.955 6.019 1.00 91.94 108 ARG A CA 1
ATOM 865 C C . ARG A 1 108 ? -4.007 -11.178 7.275 1.00 91.94 108 ARG A C 1
ATOM 867 O O . ARG A 1 108 ? -4.969 -10.415 7.219 1.00 91.94 108 ARG A O 1
ATOM 874 N N . VAL A 1 109 ? -3.266 -11.336 8.370 1.00 90.88 109 VAL A N 1
ATOM 875 C CA . VAL A 1 109 ? -3.507 -10.599 9.621 1.00 90.88 109 VAL A CA 1
ATOM 876 C C . VAL A 1 109 ? -3.359 -9.095 9.399 1.00 90.88 109 VAL A C 1
ATOM 878 O O . VAL A 1 109 ? -4.247 -8.342 9.785 1.00 90.88 109 VAL A O 1
ATOM 881 N N . GLU A 1 110 ? -2.310 -8.648 8.707 1.00 88.00 110 GLU A N 1
ATOM 882 C CA . GLU A 1 110 ? -2.091 -7.228 8.389 1.00 88.00 110 GLU A CA 1
ATOM 883 C C . GLU A 1 110 ? -3.247 -6.629 7.579 1.00 88.00 110 GLU A C 1
ATOM 885 O O . GLU A 1 110 ? -3.788 -5.575 7.934 1.00 88.00 110 GLU A O 1
ATOM 890 N N . THR A 1 111 ? -3.683 -7.348 6.540 1.00 87.38 111 THR A N 1
ATOM 891 C CA . THR A 1 111 ? -4.818 -6.960 5.690 1.00 87.38 111 THR A CA 1
ATOM 892 C C . THR A 1 111 ? -6.110 -6.826 6.494 1.00 87.38 111 THR A C 1
ATOM 894 O O . THR A 1 111 ? -6.876 -5.880 6.303 1.00 87.38 111 THR A O 1
ATOM 897 N N . LEU A 1 112 ? -6.370 -7.778 7.392 1.00 86.69 112 LEU A N 1
ATOM 898 C CA . LEU A 1 112 ? -7.585 -7.810 8.202 1.00 86.69 112 LEU A CA 1
ATOM 899 C C . LEU A 1 112 ? -7.563 -6.781 9.340 1.00 86.69 112 LEU A C 1
ATOM 901 O O . LEU A 1 112 ? -8.599 -6.200 9.666 1.00 86.69 112 LEU A O 1
ATOM 905 N N . ALA A 1 113 ? -6.392 -6.517 9.916 1.00 83.38 113 ALA A N 1
ATOM 906 C CA . ALA A 1 113 ? -6.219 -5.543 10.986 1.00 83.38 113 ALA A CA 1
ATOM 907 C C . ALA A 1 113 ? -6.332 -4.095 10.483 1.00 83.38 113 ALA A C 1
ATOM 909 O O . ALA A 1 113 ? -6.823 -3.223 11.213 1.00 83.38 113 ALA A O 1
ATOM 910 N N . ARG A 1 114 ? -5.870 -3.817 9.252 1.00 82.88 114 ARG A N 1
ATOM 911 C CA . ARG A 1 114 ? -5.775 -2.462 8.674 1.00 82.88 114 ARG A CA 1
ATOM 912 C C . ARG A 1 114 ? -6.302 -2.402 7.230 1.00 82.88 114 ARG A C 1
ATOM 914 O O . ARG A 1 114 ? -5.567 -1.993 6.328 1.00 82.88 114 ARG A O 1
ATOM 921 N N . PRO A 1 115 ? -7.582 -2.733 6.985 1.00 80.94 115 PRO A N 1
ATOM 922 C CA . PRO A 1 115 ? -8.135 -2.788 5.630 1.00 80.94 115 PRO A CA 1
ATOM 923 C C . PRO A 1 115 ? -8.083 -1.435 4.905 1.00 80.94 115 PRO A C 1
ATOM 925 O O . PRO A 1 115 ? -7.885 -1.386 3.693 1.00 80.94 115 PRO A O 1
ATOM 928 N N . GLU A 1 116 ? -8.219 -0.321 5.631 1.00 80.00 116 GLU A N 1
ATOM 929 C CA . GLU A 1 116 ? -8.071 1.023 5.067 1.00 80.00 116 GLU A CA 1
ATOM 930 C C . GLU A 1 116 ? -6.653 1.318 4.563 1.00 80.00 116 GLU A C 1
ATOM 932 O O . GLU A 1 116 ? -6.499 2.053 3.590 1.00 80.00 116 GLU A O 1
ATOM 937 N N . MET A 1 117 ? -5.632 0.742 5.206 1.00 81.50 117 MET A N 1
ATOM 938 C CA . MET A 1 117 ? -4.245 0.927 4.789 1.00 81.50 117 MET A CA 1
ATOM 939 C C . MET A 1 117 ? -3.980 0.175 3.488 1.00 81.50 117 MET A C 1
ATOM 941 O O . MET A 1 117 ? -3.423 0.754 2.564 1.00 81.50 117 MET A O 1
ATOM 945 N N . LEU A 1 118 ? -4.485 -1.056 3.365 1.00 83.69 118 LEU A N 1
ATOM 946 C CA . LEU A 1 118 ? -4.358 -1.827 2.129 1.00 83.69 118 LEU A CA 1
ATOM 947 C C . LEU A 1 118 ? -5.000 -1.107 0.934 1.00 83.69 118 LEU A C 1
ATOM 949 O O . LEU A 1 118 ? -4.411 -1.029 -0.140 1.00 83.69 118 LEU A O 1
ATOM 953 N N . GLN A 1 119 ? -6.206 -0.558 1.115 1.00 83.62 119 GLN A N 1
ATOM 954 C CA . GLN A 1 119 ? -6.882 0.203 0.056 1.00 83.62 119 GLN A CA 1
ATOM 955 C C . GLN A 1 119 ? -6.061 1.418 -0.383 1.00 83.62 119 GLN A C 1
ATOM 957 O O . GLN A 1 119 ? -5.970 1.721 -1.573 1.00 83.62 119 GLN A O 1
ATOM 962 N N . PHE A 1 120 ? -5.459 2.105 0.584 1.00 84.19 120 PHE A N 1
ATOM 963 C CA . PHE A 1 120 ? -4.599 3.250 0.338 1.00 84.19 120 PHE A CA 1
ATOM 964 C C . PHE A 1 120 ? -3.310 2.863 -0.404 1.00 84.19 120 PHE A C 1
ATOM 966 O O . PHE A 1 120 ? -2.978 3.492 -1.409 1.00 84.19 120 PHE A O 1
ATOM 973 N N . GLU A 1 121 ? -2.629 1.802 0.033 1.00 86.56 121 GLU A N 1
ATOM 974 C CA . GLU A 1 121 ? -1.433 1.259 -0.622 1.00 86.56 121 GLU A CA 1
ATOM 975 C C . GLU A 1 121 ? -1.727 0.843 -2.064 1.00 86.56 121 GLU A C 1
ATOM 977 O O . GLU A 1 121 ? -1.023 1.259 -2.983 1.00 86.56 121 GLU A O 1
ATOM 982 N N . GLN A 1 122 ? -2.803 0.080 -2.282 1.00 89.19 122 GLN A N 1
ATOM 983 C CA . GLN A 1 122 ? -3.209 -0.370 -3.612 1.00 89.19 122 GLN A CA 1
ATOM 984 C C . GLN A 1 122 ? -3.465 0.814 -4.549 1.00 89.19 122 GLN A C 1
ATOM 986 O O . GLN A 1 122 ? -3.008 0.811 -5.691 1.00 89.19 122 GLN A O 1
ATOM 991 N N . MET A 1 123 ? -4.181 1.828 -4.071 1.00 88.75 123 MET A N 1
ATOM 992 C CA . MET A 1 123 ? -4.487 3.017 -4.858 1.00 88.75 123 MET A CA 1
ATOM 993 C C . MET A 1 123 ? -3.212 3.785 -5.236 1.00 88.75 123 MET A C 1
ATOM 995 O O . MET A 1 123 ? -3.031 4.088 -6.414 1.00 88.75 123 MET A O 1
ATOM 999 N N . ILE A 1 124 ? -2.302 4.033 -4.286 1.00 89.06 124 ILE A N 1
ATOM 1000 C CA . ILE A 1 124 ? -1.032 4.726 -4.568 1.00 89.06 124 ILE A CA 1
ATOM 1001 C C . ILE A 1 124 ? -0.165 3.933 -5.535 1.00 89.06 124 ILE A C 1
ATOM 1003 O O . ILE A 1 124 ? 0.416 4.520 -6.450 1.00 89.06 124 ILE A O 1
ATOM 1007 N N . LEU A 1 125 ? -0.054 2.618 -5.336 1.00 91.75 125 LEU A N 1
ATOM 1008 C CA . LEU A 1 125 ? 0.746 1.758 -6.201 1.00 91.75 125 LEU A CA 1
ATOM 1009 C C . LEU A 1 125 ? 0.230 1.807 -7.637 1.00 91.75 125 LEU A C 1
ATOM 1011 O O . LEU A 1 125 ? 1.023 2.011 -8.552 1.00 91.75 125 LEU A O 1
ATOM 1015 N N . ILE A 1 126 ? -1.083 1.672 -7.829 1.00 94.31 126 ILE A N 1
ATOM 1016 C CA . ILE A 1 126 ? -1.701 1.707 -9.158 1.00 94.31 126 ILE A CA 1
ATOM 1017 C C . ILE A 1 126 ? -1.514 3.080 -9.809 1.00 94.31 126 ILE A C 1
ATOM 1019 O O . ILE A 1 126 ? -1.067 3.145 -10.951 1.00 94.31 126 ILE A O 1
ATOM 1023 N N . GLU A 1 127 ? -1.809 4.168 -9.095 1.00 91.44 127 GLU A N 1
ATOM 1024 C CA . GLU A 1 127 ? -1.687 5.531 -9.630 1.00 91.44 127 GLU A CA 1
ATOM 1025 C C . GLU A 1 127 ? -0.234 5.870 -9.992 1.00 91.44 127 GLU A C 1
ATOM 1027 O O . GLU A 1 127 ? 0.048 6.376 -11.080 1.00 91.44 127 GLU A O 1
ATOM 1032 N N . THR A 1 128 ? 0.709 5.529 -9.111 1.00 93.12 128 THR A N 1
ATOM 1033 C CA . THR A 1 128 ? 2.138 5.776 -9.342 1.00 93.12 128 THR A CA 1
ATOM 1034 C C . THR A 1 128 ? 2.656 4.956 -10.517 1.00 93.12 128 THR A C 1
ATOM 1036 O O . THR A 1 128 ? 3.400 5.477 -11.350 1.00 93.12 128 THR A O 1
ATOM 1039 N N . PHE A 1 129 ? 2.268 3.681 -10.597 1.00 95.50 129 PHE A N 1
ATOM 1040 C CA . PHE A 1 129 ? 2.692 2.806 -11.682 1.00 95.50 129 PHE A CA 1
ATOM 1041 C C . PHE A 1 129 ? 2.144 3.287 -13.024 1.00 95.50 129 PHE A C 1
ATOM 1043 O O . PHE A 1 129 ? 2.905 3.382 -13.981 1.00 95.50 129 PHE A O 1
ATOM 1050 N N . ASP A 1 130 ? 0.856 3.632 -13.093 1.00 95.62 130 ASP A N 1
ATOM 1051 C CA . ASP A 1 130 ? 0.224 4.126 -14.318 1.00 95.62 130 ASP A CA 1
ATOM 1052 C C . ASP A 1 130 ? 0.916 5.393 -14.841 1.00 95.62 130 ASP A C 1
ATOM 1054 O O . ASP A 1 130 ? 1.248 5.476 -16.026 1.00 95.62 130 ASP A O 1
ATOM 1058 N N . GLN A 1 131 ? 1.217 6.346 -13.953 1.00 94.88 131 GLN A N 1
ATOM 1059 C CA . GLN A 1 131 ? 1.901 7.578 -14.339 1.00 94.88 131 GLN A CA 1
ATOM 1060 C C . GLN A 1 131 ? 3.318 7.310 -14.867 1.00 94.88 131 GLN A C 1
ATOM 1062 O O . GLN A 1 131 ? 3.646 7.719 -15.980 1.00 94.88 131 GLN A O 1
ATOM 1067 N N . VAL A 1 132 ? 4.147 6.588 -14.105 1.00 96.12 132 VAL A N 1
ATOM 1068 C CA . VAL A 1 132 ? 5.540 6.324 -14.507 1.00 96.12 132 VAL A CA 1
ATOM 1069 C C . VAL A 1 132 ? 5.602 5.433 -15.750 1.00 96.12 132 VAL A C 1
ATOM 1071 O O . VAL A 1 132 ? 6.493 5.584 -16.585 1.00 96.12 132 VAL A O 1
ATOM 1074 N N . TRP A 1 133 ? 4.646 4.520 -15.919 1.00 96.75 133 TRP A N 1
ATOM 1075 C CA . TRP A 1 133 ? 4.577 3.675 -17.103 1.00 96.75 133 TRP A CA 1
ATOM 1076 C C . TRP A 1 133 ? 4.257 4.476 -18.366 1.00 96.75 133 TRP A C 1
ATOM 1078 O O . TRP A 1 133 ? 4.907 4.275 -19.390 1.00 96.75 133 TRP A O 1
ATOM 1088 N N . LYS A 1 134 ? 3.316 5.425 -18.302 1.00 96.50 134 LYS A N 1
ATOM 1089 C CA . LYS A 1 134 ? 3.032 6.339 -19.422 1.00 96.50 134 LYS A CA 1
ATOM 1090 C C . LYS A 1 134 ? 4.264 7.151 -19.812 1.00 96.50 134 LYS A C 1
ATOM 1092 O O . LYS A 1 134 ? 4.597 7.216 -20.995 1.00 96.50 134 LYS A O 1
ATOM 1097 N N . ASP A 1 135 ? 4.969 7.693 -18.822 1.00 95.81 135 ASP A N 1
ATOM 1098 C CA . ASP A 1 135 ? 6.205 8.449 -19.043 1.00 95.81 135 ASP A CA 1
ATOM 1099 C C . ASP A 1 135 ? 7.303 7.554 -19.654 1.00 95.81 135 ASP A C 1
ATOM 1101 O O . ASP A 1 135 ? 7.997 7.960 -20.589 1.00 95.81 135 ASP A O 1
ATOM 1105 N N . HIS A 1 136 ? 7.412 6.297 -19.206 1.00 96.56 136 HIS A N 1
ATOM 1106 C CA . HIS A 1 136 ? 8.323 5.308 -19.784 1.00 96.56 136 HIS A CA 1
ATOM 1107 C C . HIS A 1 136 ? 7.987 4.985 -21.246 1.00 96.56 136 HIS A C 1
ATOM 1109 O O . HIS A 1 136 ? 8.892 4.976 -22.079 1.00 96.56 136 HIS A O 1
ATOM 1115 N N . LEU A 1 137 ? 6.715 4.746 -21.581 1.00 96.50 137 LEU A N 1
ATOM 1116 C CA . LEU A 1 137 ? 6.292 4.483 -22.961 1.00 96.50 137 LEU A CA 1
ATOM 1117 C C . LEU A 1 137 ? 6.623 5.663 -23.879 1.00 96.50 137 LEU A C 1
ATOM 1119 O O . LEU A 1 137 ? 7.200 5.463 -24.947 1.00 96.50 137 LEU A O 1
ATOM 1123 N N . TYR A 1 138 ? 6.354 6.888 -23.422 1.00 96.62 138 TYR A N 1
ATOM 1124 C CA . TYR A 1 138 ? 6.719 8.096 -24.155 1.00 96.62 138 TYR A CA 1
ATOM 1125 C C . TYR A 1 138 ? 8.238 8.205 -24.368 1.00 96.62 138 TYR A C 1
ATOM 1127 O O . TYR A 1 138 ? 8.700 8.475 -25.479 1.00 96.62 138 TYR A O 1
ATOM 1135 N N . ALA A 1 139 ? 9.037 7.923 -23.335 1.00 94.88 139 ALA A N 1
ATOM 1136 C CA . ALA A 1 139 ? 10.494 7.903 -23.445 1.00 94.88 139 ALA A CA 1
ATOM 1137 C C . ALA A 1 139 ? 10.998 6.812 -24.410 1.00 94.88 139 ALA A C 1
ATOM 1139 O O . ALA A 1 139 ? 11.972 7.031 -25.130 1.00 94.88 139 ALA A O 1
ATOM 1140 N N . MET A 1 140 ? 10.341 5.649 -24.456 1.00 95.50 140 MET A N 1
ATOM 1141 C CA . MET A 1 140 ? 10.669 4.566 -25.390 1.00 95.50 140 MET A CA 1
ATOM 1142 C C . MET A 1 140 ? 10.346 4.928 -26.844 1.00 95.50 140 MET A C 1
ATOM 1144 O O . MET A 1 140 ? 11.125 4.583 -27.738 1.00 95.50 140 MET A O 1
ATOM 1148 N N . ASP A 1 141 ? 9.254 5.655 -27.089 1.00 93.94 141 ASP A N 1
ATOM 1149 C CA . ASP A 1 141 ? 8.933 6.187 -28.417 1.00 93.94 141 ASP A CA 1
ATOM 1150 C C . ASP A 1 141 ? 9.994 7.200 -28.879 1.00 93.94 141 ASP A C 1
ATOM 1152 O O . ASP A 1 141 ? 10.536 7.064 -29.977 1.00 93.94 141 ASP A O 1
ATOM 1156 N N . GLN A 1 142 ? 10.393 8.139 -28.014 1.00 92.44 142 GLN A N 1
ATOM 1157 C CA . GLN A 1 142 ? 11.483 9.078 -28.318 1.00 92.44 142 GLN A CA 1
ATOM 1158 C C . GLN A 1 142 ? 12.827 8.367 -28.544 1.00 92.44 142 GLN A C 1
ATOM 1160 O O . GLN A 1 142 ? 13.601 8.729 -29.437 1.00 92.44 142 GLN A O 1
ATOM 1165 N N . LEU A 1 143 ? 13.127 7.337 -27.748 1.00 91.94 143 LEU A N 1
ATOM 1166 C CA . LEU A 1 143 ? 14.345 6.543 -27.895 1.00 91.94 143 LEU A CA 1
ATOM 1167 C C . LEU A 1 143 ? 14.393 5.848 -29.262 1.00 91.94 143 LEU A C 1
ATOM 1169 O O . LEU A 1 143 ? 15.440 5.851 -29.913 1.00 91.94 143 LEU A O 1
ATOM 1173 N N . ARG A 1 144 ? 13.265 5.295 -29.721 1.00 89.38 144 ARG A N 1
ATOM 1174 C CA . ARG A 1 144 ? 13.156 4.681 -31.050 1.00 89.38 144 ARG A CA 1
ATOM 1175 C C . ARG A 1 144 ? 13.499 5.686 -32.150 1.00 89.38 144 ARG A C 1
ATOM 1177 O O . ARG A 1 144 ? 14.304 5.365 -33.025 1.00 89.38 144 ARG A O 1
ATOM 1184 N N . ASP A 1 145 ? 12.953 6.895 -32.069 1.00 87.31 145 ASP A N 1
ATOM 1185 C CA . ASP A 1 145 ? 13.178 7.935 -33.076 1.00 87.31 145 ASP A CA 1
ATOM 1186 C C . ASP A 1 145 ? 14.646 8.402 -33.080 1.00 87.31 145 ASP A C 1
ATOM 1188 O O . ASP A 1 145 ? 15.280 8.479 -34.134 1.00 87.31 145 ASP A O 1
ATOM 1192 N N . THR A 1 146 ? 15.246 8.625 -31.903 1.00 85.69 146 THR A N 1
ATOM 1193 C CA . THR A 1 146 ? 16.655 9.063 -31.786 1.00 85.69 146 THR A CA 1
ATOM 1194 C C . THR A 1 146 ? 17.669 8.019 -32.254 1.00 85.69 146 THR A C 1
ATOM 1196 O O . THR A 1 146 ? 18.681 8.380 -32.861 1.00 85.69 146 THR A O 1
ATOM 1199 N N . ILE A 1 147 ? 17.417 6.729 -32.013 1.00 83.31 147 ILE A N 1
ATOM 1200 C CA . ILE A 1 147 ? 18.273 5.642 -32.511 1.00 83.31 147 ILE A CA 1
ATOM 1201 C C . ILE A 1 147 ? 18.165 5.525 -34.032 1.00 83.31 147 ILE A C 1
ATOM 1203 O O . ILE A 1 147 ? 19.182 5.292 -34.687 1.00 83.31 147 ILE A O 1
ATOM 1207 N N . GLY A 1 148 ? 16.982 5.787 -34.598 1.00 73.19 148 GLY A N 1
ATOM 1208 C CA . GLY A 1 148 ? 16.800 5.920 -36.043 1.00 73.19 148 GLY A CA 1
ATOM 1209 C C . GLY A 1 148 ? 17.752 6.950 -36.663 1.00 73.19 148 GLY A C 1
ATOM 1210 O O . GLY A 1 148 ? 18.375 6.670 -37.684 1.00 73.19 148 GLY A O 1
ATOM 1211 N N . PHE A 1 149 ? 17.959 8.094 -36.002 1.00 70.62 149 PHE A N 1
ATOM 1212 C CA . PHE A 1 149 ? 18.899 9.126 -36.460 1.00 70.62 149 PHE A CA 1
ATOM 1213 C C . PHE A 1 149 ? 20.383 8.795 -36.190 1.00 70.62 149 PHE A C 1
ATOM 1215 O O . PHE A 1 149 ? 21.253 9.261 -36.925 1.00 70.62 149 PHE A O 1
ATOM 1222 N N . ARG A 1 150 ? 20.700 7.983 -35.166 1.00 67.88 150 ARG A N 1
ATOM 1223 C CA . ARG A 1 150 ? 22.083 7.577 -34.814 1.00 67.88 150 ARG A CA 1
ATOM 1224 C C . ARG A 1 150 ? 22.594 6.337 -35.550 1.00 67.88 150 ARG A C 1
ATOM 1226 O O . ARG A 1 150 ? 23.794 6.073 -35.498 1.00 67.88 150 ARG A O 1
ATOM 1233 N N . ALA A 1 151 ? 21.732 5.608 -36.259 1.00 60.38 151 ALA A N 1
ATOM 1234 C CA . ALA A 1 151 ? 22.086 4.403 -37.0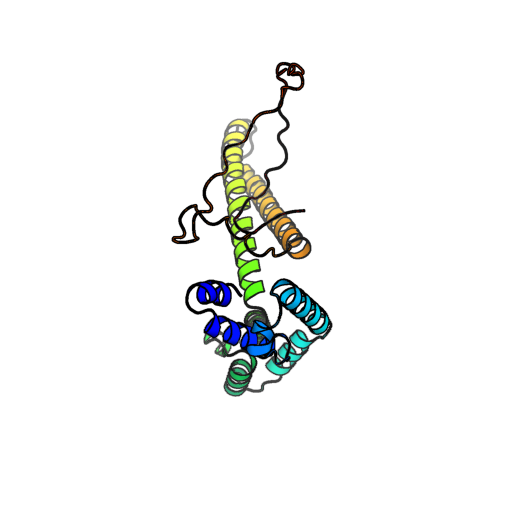20 1.00 60.38 151 ALA A CA 1
ATOM 1235 C C . ALA A 1 151 ? 23.175 4.619 -38.098 1.00 60.38 151 ALA A C 1
ATOM 1237 O O . ALA A 1 151 ? 23.693 3.658 -38.659 1.00 60.38 151 ALA A O 1
ATOM 1238 N N . ILE A 1 152 ? 23.582 5.867 -38.355 1.00 56.41 152 ILE A N 1
ATOM 1239 C CA . ILE A 1 152 ? 24.711 6.224 -39.227 1.00 56.41 152 ILE A CA 1
ATOM 1240 C C . ILE A 1 152 ? 26.078 5.829 -38.596 1.00 56.41 152 ILE A C 1
ATOM 1242 O O . ILE A 1 152 ? 27.091 5.798 -39.289 1.00 56.41 152 ILE A O 1
ATOM 1246 N N . ALA A 1 153 ? 26.133 5.466 -37.303 1.00 64.69 153 ALA A N 1
ATOM 1247 C CA . ALA A 1 153 ? 27.369 5.267 -36.526 1.00 64.69 153 ALA A CA 1
ATOM 1248 C C . ALA A 1 153 ? 27.908 3.812 -36.410 1.00 64.69 153 ALA A C 1
ATOM 1250 O O . ALA A 1 153 ? 28.616 3.507 -35.457 1.00 64.69 153 ALA A O 1
ATOM 1251 N N . GLN A 1 154 ? 27.620 2.913 -37.361 1.00 71.44 154 GLN A N 1
ATOM 1252 C CA . GLN A 1 154 ? 28.125 1.515 -37.434 1.00 71.44 154 GLN A CA 1
ATOM 1253 C C . GLN A 1 154 ? 27.693 0.521 -36.329 1.00 71.44 154 GLN A C 1
ATOM 1255 O O . GLN A 1 154 ? 27.944 -0.675 -36.475 1.00 71.44 154 GLN A O 1
ATOM 1260 N N . THR A 1 155 ? 27.019 0.948 -35.261 1.00 71.44 155 THR A N 1
ATOM 1261 C CA . THR A 1 155 ? 26.467 0.033 -34.240 1.00 71.44 155 THR A CA 1
ATOM 1262 C C . THR A 1 155 ? 25.077 -0.479 -34.638 1.00 71.44 155 THR A C 1
ATOM 1264 O O . THR A 1 155 ? 24.277 0.284 -35.176 1.00 71.44 155 THR A O 1
ATOM 1267 N N . ASP A 1 156 ? 24.758 -1.750 -34.347 1.00 83.25 156 ASP A N 1
ATOM 1268 C CA . ASP A 1 156 ? 23.429 -2.331 -34.605 1.00 83.25 156 ASP A CA 1
ATOM 1269 C C . ASP A 1 156 ? 22.338 -1.583 -33.800 1.00 83.25 156 ASP A C 1
ATOM 1271 O O . ASP A 1 156 ? 22.335 -1.649 -32.562 1.00 83.25 156 ASP A O 1
ATOM 1275 N N . PRO A 1 157 ? 21.375 -0.916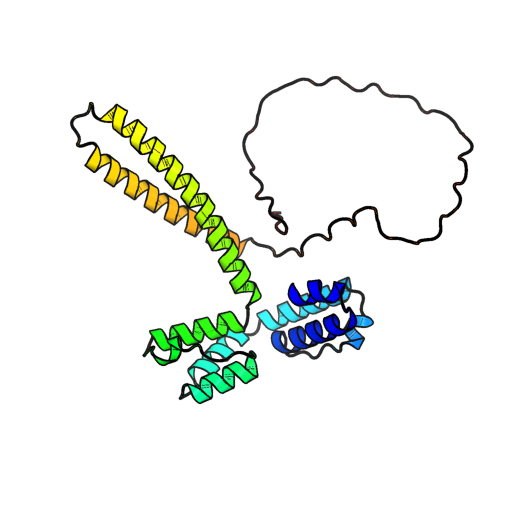 -34.471 1.00 86.06 157 PRO A N 1
ATOM 1276 C CA . PRO A 1 157 ? 20.300 -0.167 -33.819 1.00 86.06 157 PRO A CA 1
ATOM 1277 C C . PRO A 1 157 ? 19.482 -0.992 -32.820 1.00 86.06 157 PRO A C 1
ATOM 1279 O O . PRO A 1 157 ? 18.997 -0.459 -31.821 1.00 86.06 157 PRO A O 1
ATOM 1282 N N . LYS A 1 158 ? 19.331 -2.302 -33.054 1.00 86.56 158 LYS A N 1
ATOM 1283 C CA . LYS A 1 158 ? 18.567 -3.188 -32.165 1.00 86.56 158 LYS A CA 1
ATOM 1284 C C . LYS A 1 158 ? 19.279 -3.406 -30.836 1.00 86.56 158 LYS A C 1
ATOM 1286 O O . LYS A 1 158 ? 18.623 -3.467 -29.795 1.00 86.56 158 LYS A O 1
ATOM 1291 N N . ILE A 1 159 ? 20.606 -3.528 -30.867 1.00 88.25 159 ILE A N 1
ATOM 1292 C CA . ILE A 1 159 ? 21.421 -3.740 -29.666 1.00 88.25 159 ILE A CA 1
ATOM 1293 C C . ILE A 1 159 ? 21.393 -2.481 -28.800 1.00 88.25 159 ILE A C 1
ATOM 1295 O O . ILE A 1 159 ? 21.125 -2.573 -27.600 1.00 88.25 159 ILE A O 1
ATOM 1299 N N . GLU A 1 160 ? 21.583 -1.311 -29.410 1.00 87.62 160 GLU A N 1
ATOM 1300 C CA . GLU A 1 160 ? 21.524 -0.029 -28.702 1.00 87.62 160 GLU A CA 1
ATOM 1301 C C . GLU A 1 160 ? 20.129 0.240 -28.132 1.00 87.62 160 GLU A C 1
ATOM 1303 O O . GLU A 1 160 ? 20.008 0.580 -26.956 1.00 87.62 160 GLU A O 1
ATOM 1308 N N . PHE A 1 161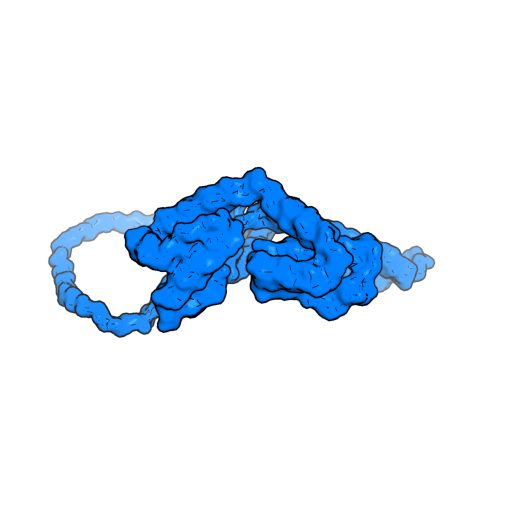 ? 19.061 -0.013 -28.897 1.00 91.44 161 PHE A N 1
ATOM 1309 C CA . PHE A 1 161 ? 17.696 0.159 -28.394 1.00 91.44 161 PHE A CA 1
ATOM 1310 C C . PHE A 1 161 ? 17.415 -0.737 -27.190 1.00 91.44 161 PHE A C 1
ATOM 1312 O O . PHE A 1 161 ? 16.862 -0.277 -26.193 1.00 91.44 161 PHE A O 1
ATOM 1319 N N . LYS A 1 162 ? 17.841 -2.004 -27.235 1.00 91.50 162 LYS A N 1
ATOM 1320 C CA . LYS A 1 162 ? 17.685 -2.925 -26.104 1.00 91.50 162 LYS A CA 1
ATOM 1321 C C . LYS A 1 162 ? 18.463 -2.449 -24.874 1.00 91.50 162 LYS A C 1
ATOM 1323 O O . LYS A 1 162 ? 17.924 -2.480 -23.768 1.00 91.50 162 LYS A O 1
ATOM 1328 N N . ARG A 1 163 ? 19.711 -2.013 -25.059 1.00 91.69 163 ARG A N 1
ATOM 1329 C CA . ARG A 1 163 ? 20.578 -1.537 -23.972 1.00 91.69 163 ARG A CA 1
ATOM 1330 C C . ARG A 1 163 ? 20.009 -0.283 -23.308 1.00 91.69 163 ARG A C 1
ATOM 1332 O O . ARG A 1 163 ? 19.881 -0.238 -22.084 1.00 91.69 163 ARG A O 1
ATOM 1339 N N . GLU A 1 164 ? 19.623 0.702 -24.111 1.00 92.31 164 GLU A N 1
ATOM 1340 C CA . GLU A 1 164 ? 19.074 1.964 -23.614 1.00 92.31 164 GLU A CA 1
ATOM 1341 C C . GLU A 1 164 ? 17.661 1.799 -23.056 1.00 92.31 164 GLU A C 1
ATOM 1343 O O . GLU A 1 164 ? 17.353 2.362 -22.003 1.00 92.31 164 GLU A O 1
ATOM 1348 N N . GLY A 1 165 ? 16.841 0.950 -23.677 1.00 94.31 165 GLY A N 1
ATOM 1349 C CA . GLY A 1 165 ? 15.514 0.602 -23.178 1.00 94.31 165 GLY A CA 1
ATOM 1350 C C . GLY A 1 165 ? 15.568 -0.082 -21.813 1.00 94.31 165 GLY A C 1
ATOM 1351 O O . GLY A 1 165 ? 14.813 0.281 -20.913 1.00 94.31 165 GLY A O 1
ATOM 1352 N N . GLN A 1 166 ? 16.523 -0.996 -21.598 1.00 96.06 166 GLN A N 1
ATOM 1353 C CA . GLN A 1 166 ? 16.748 -1.588 -20.277 1.00 96.06 166 GLN A CA 1
ATOM 1354 C C . GLN A 1 166 ? 17.149 -0.526 -19.245 1.00 96.06 166 GLN A C 1
ATOM 1356 O O . GLN A 1 166 ? 16.649 -0.548 -18.118 1.00 96.06 166 GLN A O 1
ATOM 1361 N N . ARG A 1 167 ? 18.020 0.426 -19.608 1.00 95.75 167 ARG A N 1
ATOM 1362 C CA . ARG A 1 167 ? 18.395 1.527 -18.709 1.00 95.75 167 ARG A CA 1
ATOM 1363 C C . ARG A 1 167 ? 17.181 2.383 -18.338 1.00 95.75 167 ARG A C 1
ATOM 1365 O O . ARG A 1 167 ? 17.026 2.717 -17.165 1.00 95.75 167 ARG A O 1
ATOM 1372 N N . TYR A 1 168 ? 16.318 2.704 -19.303 1.00 95.75 168 TYR A N 1
ATOM 1373 C CA . TYR A 1 168 ? 15.095 3.478 -19.069 1.00 95.75 168 TYR A CA 1
ATOM 1374 C C . TYR A 1 168 ? 14.116 2.721 -18.171 1.00 95.75 168 TYR A C 1
ATOM 1376 O O . TYR A 1 168 ? 13.593 3.298 -17.222 1.00 95.75 168 TYR A O 1
ATOM 1384 N N . PHE A 1 169 ? 13.937 1.419 -18.399 1.00 96.50 169 PHE A N 1
ATOM 1385 C CA . PHE A 1 169 ? 13.103 0.569 -17.551 1.00 96.50 169 PHE A CA 1
ATOM 1386 C C . PHE A 1 169 ? 13.611 0.518 -16.102 1.00 96.50 169 PHE A C 1
ATOM 1388 O O . PHE A 1 169 ? 12.848 0.721 -15.161 1.00 96.50 169 PHE A O 1
ATOM 1395 N N . LEU A 1 170 ? 14.916 0.303 -15.897 1.00 97.12 170 LEU A N 1
ATOM 1396 C CA . LEU A 1 170 ? 15.504 0.299 -14.552 1.00 97.12 170 LEU A CA 1
ATOM 1397 C C . LEU A 1 170 ? 15.391 1.667 -13.861 1.00 97.12 170 LEU A C 1
ATOM 1399 O O . LEU A 1 170 ? 15.261 1.717 -12.635 1.00 97.12 170 LEU A O 1
ATOM 1403 N N . GLY A 1 171 ? 15.436 2.757 -14.633 1.00 97.12 171 GLY A N 1
ATOM 1404 C CA . GLY A 1 171 ? 15.153 4.115 -14.168 1.00 97.12 171 GLY A CA 1
ATOM 1405 C C . GLY A 1 171 ? 13.709 4.267 -13.693 1.00 97.12 171 GLY A C 1
ATOM 1406 O O . GLY A 1 171 ? 13.494 4.603 -12.533 1.00 97.12 171 GLY A O 1
ATOM 1407 N N . ALA A 1 172 ? 12.740 3.904 -14.536 1.00 96.19 172 ALA A N 1
ATOM 1408 C CA . ALA A 1 172 ? 11.314 3.929 -14.209 1.00 96.19 172 ALA A CA 1
ATOM 1409 C C . ALA A 1 172 ? 10.994 3.099 -12.951 1.00 96.19 172 ALA A C 1
ATOM 1411 O O . ALA A 1 172 ? 10.315 3.563 -12.038 1.00 96.19 172 ALA A O 1
ATOM 1412 N N . MET A 1 173 ? 11.566 1.898 -12.828 1.00 97.06 173 MET A N 1
ATOM 1413 C CA . MET A 1 173 ? 11.388 1.065 -11.634 1.00 97.06 173 MET A CA 1
ATOM 1414 C C . MET A 1 173 ? 11.980 1.694 -10.366 1.00 97.06 173 MET A C 1
ATOM 1416 O O . MET A 1 173 ? 11.467 1.466 -9.270 1.00 97.06 173 MET A O 1
ATOM 1420 N N . ARG A 1 174 ? 13.078 2.451 -10.483 1.00 96.75 174 ARG A N 1
ATOM 1421 C CA . ARG A 1 174 ? 13.665 3.189 -9.355 1.00 96.75 174 ARG A CA 1
ATOM 1422 C C . ARG A 1 174 ? 12.772 4.348 -8.942 1.00 96.75 174 ARG A C 1
ATOM 1424 O O . ARG A 1 174 ? 12.486 4.479 -7.759 1.00 96.75 174 ARG A O 1
ATOM 1431 N N . GLU A 1 175 ? 12.280 5.099 -9.916 1.00 95.69 175 GLU A N 1
ATOM 1432 C CA . GLU A 1 175 ? 11.365 6.211 -9.696 1.00 95.69 175 GLU A CA 1
ATOM 1433 C C . GLU A 1 175 ? 10.065 5.761 -9.019 1.00 95.69 175 GLU A C 1
ATOM 1435 O O . GLU A 1 175 ? 9.631 6.391 -8.058 1.00 95.69 175 GLU A O 1
ATOM 1440 N N . ILE A 1 176 ? 9.483 4.631 -9.441 1.00 95.31 176 ILE A N 1
ATOM 1441 C CA . ILE A 1 176 ? 8.313 4.045 -8.768 1.00 95.31 176 ILE A CA 1
ATOM 1442 C C . ILE A 1 176 ? 8.624 3.776 -7.293 1.00 95.31 176 ILE A C 1
ATOM 1444 O O . ILE A 1 176 ? 7.855 4.184 -6.426 1.00 95.31 176 ILE A O 1
ATOM 1448 N N . ARG A 1 177 ? 9.754 3.122 -6.985 1.00 93.88 177 ARG A N 1
ATOM 1449 C CA . ARG A 1 177 ? 10.135 2.826 -5.593 1.00 93.88 177 ARG A CA 1
ATOM 1450 C C . ARG A 1 177 ? 10.309 4.094 -4.763 1.00 93.88 177 ARG A C 1
ATOM 1452 O O . ARG A 1 177 ? 9.825 4.138 -3.635 1.00 93.88 177 ARG A O 1
ATOM 1459 N N . GLU A 1 178 ? 10.982 5.103 -5.307 1.00 93.38 178 GLU A N 1
ATOM 1460 C CA . GLU A 1 178 ? 11.207 6.382 -4.626 1.00 93.38 178 GLU A CA 1
ATOM 1461 C C . GLU A 1 178 ? 9.884 7.100 -4.353 1.00 93.38 178 GLU A C 1
ATOM 1463 O O . GLU A 1 178 ? 9.612 7.444 -3.205 1.00 93.38 178 GLU A O 1
ATOM 1468 N N . ARG A 1 179 ? 9.018 7.230 -5.368 1.00 92.25 179 ARG A N 1
ATOM 1469 C CA . ARG A 1 179 ? 7.698 7.860 -5.231 1.00 92.25 179 ARG A CA 1
ATOM 1470 C C . ARG A 1 179 ? 6.843 7.141 -4.193 1.00 92.25 179 ARG A C 1
ATOM 1472 O O . ARG A 1 179 ? 6.340 7.790 -3.283 1.00 92.25 179 ARG A O 1
ATOM 1479 N N . VAL A 1 180 ? 6.706 5.816 -4.286 1.00 91.00 180 VAL A N 1
ATOM 1480 C CA . VAL A 1 180 ? 5.908 5.019 -3.335 1.00 91.00 180 VAL A CA 1
ATOM 1481 C C . VAL A 1 180 ? 6.438 5.175 -1.910 1.00 91.00 180 VAL A C 1
ATOM 1483 O O . VAL A 1 180 ? 5.654 5.397 -0.992 1.00 91.00 180 VAL A O 1
ATOM 1486 N N . THR A 1 181 ? 7.759 5.117 -1.724 1.00 89.62 181 THR A N 1
ATOM 1487 C CA . THR A 1 181 ? 8.384 5.314 -0.408 1.00 89.62 181 THR A CA 1
ATOM 1488 C C . THR A 1 181 ? 8.063 6.705 0.137 1.00 89.62 181 THR A C 1
ATOM 1490 O O . THR A 1 181 ? 7.584 6.839 1.262 1.00 89.62 181 THR A O 1
ATOM 1493 N N . ASP A 1 182 ? 8.235 7.743 -0.680 1.00 88.88 182 ASP A N 1
ATOM 1494 C CA . ASP A 1 182 ? 7.909 9.119 -0.310 1.00 88.88 182 ASP A CA 1
ATOM 1495 C C . ASP A 1 182 ? 6.433 9.288 0.065 1.00 88.88 182 ASP A C 1
ATOM 1497 O O . ASP A 1 182 ? 6.122 9.936 1.068 1.00 88.88 182 ASP A O 1
ATOM 1501 N N . PHE A 1 183 ? 5.526 8.677 -0.697 1.00 86.38 183 PHE A N 1
ATOM 1502 C CA . PHE A 1 183 ? 4.098 8.676 -0.401 1.00 86.38 183 PHE A CA 1
ATOM 1503 C C . PHE A 1 183 ? 3.800 8.029 0.948 1.00 86.38 183 PHE A C 1
ATOM 1505 O O . PHE A 1 183 ? 3.114 8.636 1.766 1.00 86.38 183 PHE A O 1
ATOM 1512 N N . VAL A 1 184 ? 4.339 6.839 1.212 1.00 82.50 184 VAL A N 1
ATOM 1513 C CA . VAL A 1 184 ? 4.103 6.116 2.470 1.00 82.50 184 VAL A CA 1
ATOM 1514 C C . VAL A 1 184 ? 4.553 6.938 3.684 1.00 82.50 184 VAL A C 1
ATOM 1516 O O . VAL A 1 184 ? 3.855 6.954 4.697 1.00 82.50 184 VAL A O 1
ATOM 1519 N N . PHE A 1 185 ? 5.666 7.672 3.583 1.00 80.62 185 PHE A N 1
ATOM 1520 C CA . PHE A 1 185 ? 6.188 8.463 4.705 1.00 80.62 185 PHE A CA 1
ATOM 1521 C C . PHE A 1 185 ? 5.580 9.865 4.842 1.00 80.62 185 PHE A C 1
ATOM 1523 O O . PHE A 1 185 ? 5.508 10.388 5.956 1.00 80.62 185 PHE A O 1
ATOM 1530 N N . LYS A 1 186 ? 5.164 10.503 3.742 1.00 80.50 186 LYS A N 1
ATOM 1531 C CA . LYS A 1 186 ? 4.692 11.903 3.752 1.00 80.50 186 LYS A CA 1
ATOM 1532 C C . LYS A 1 186 ? 3.174 12.036 3.695 1.00 80.50 186 LYS A C 1
ATOM 1534 O O . LYS A 1 186 ? 2.650 13.103 4.025 1.00 80.50 186 LYS A O 1
ATOM 1539 N N . ALA A 1 187 ? 2.452 11.003 3.270 1.00 75.88 187 ALA A N 1
ATOM 1540 C CA . ALA A 1 187 ? 1.020 11.121 3.058 1.00 75.88 187 ALA A CA 1
ATOM 1541 C C . ALA A 1 187 ? 0.256 11.358 4.364 1.00 75.88 187 ALA A C 1
ATOM 1543 O O . ALA A 1 187 ? 0.440 10.685 5.379 1.00 75.88 187 ALA A O 1
ATOM 1544 N N . ARG A 1 188 ? -0.680 12.306 4.306 1.00 67.19 188 ARG A N 1
ATOM 1545 C CA . ARG A 1 188 ? -1.697 12.507 5.335 1.00 67.19 188 ARG A CA 1
ATOM 1546 C C . ARG A 1 188 ? -3.058 12.239 4.720 1.00 67.19 188 ARG A C 1
ATOM 1548 O O . ARG A 1 188 ? -3.462 12.924 3.784 1.00 67.19 188 ARG A O 1
ATOM 1555 N N . LEU A 1 189 ? -3.776 11.263 5.271 1.00 64.69 189 LEU A N 1
ATOM 1556 C CA . LEU A 1 189 ? -5.165 11.014 4.905 1.00 64.69 189 LEU A CA 1
ATOM 1557 C C . LEU A 1 189 ? -6.021 12.179 5.415 1.00 64.69 189 LEU A C 1
ATOM 1559 O O . LEU A 1 189 ? -6.298 12.292 6.610 1.00 64.69 189 LEU A O 1
ATOM 1563 N N . ALA A 1 190 ? -6.420 13.068 4.511 1.00 59.66 190 ALA A N 1
ATOM 1564 C CA . ALA A 1 190 ? -7.436 14.063 4.804 1.00 59.66 190 ALA A CA 1
ATOM 1565 C C . ALA A 1 190 ? -8.814 13.454 4.501 1.00 59.66 190 ALA A C 1
ATOM 1567 O O . ALA A 1 190 ? -8.978 12.802 3.467 1.00 59.66 190 ALA A O 1
ATOM 1568 N N . PRO A 1 191 ? -9.830 13.647 5.361 1.00 54.62 191 PRO A N 1
ATOM 1569 C CA . PRO A 1 191 ? -11.187 13.301 4.973 1.00 54.62 191 PRO A CA 1
ATOM 1570 C C . PRO A 1 191 ? -11.558 14.100 3.715 1.00 54.62 191 PRO A C 1
ATOM 1572 O O . PRO A 1 191 ? -11.143 15.262 3.594 1.00 54.62 191 PRO A O 1
ATOM 1575 N N . PRO A 1 192 ? -12.341 13.515 2.788 1.00 53.53 192 PRO A N 1
ATOM 1576 C CA . PRO A 1 192 ? -12.816 14.246 1.625 1.00 53.53 192 PRO A CA 1
ATOM 1577 C C . PRO A 1 192 ? -13.490 15.524 2.119 1.00 53.53 192 PRO A C 1
ATOM 1579 O O . PRO A 1 192 ? -14.388 15.473 2.966 1.00 53.53 192 PRO A O 1
ATOM 1582 N N . ARG A 1 193 ? -13.003 16.678 1.646 1.00 57.16 193 ARG A N 1
ATOM 1583 C CA . ARG A 1 193 ? -13.587 17.972 2.005 1.00 57.16 193 ARG A CA 1
ATOM 1584 C C . ARG A 1 193 ? -15.083 17.881 1.692 1.00 57.16 193 ARG A C 1
ATOM 1586 O O . ARG A 1 193 ? -15.413 17.504 0.565 1.00 57.16 193 ARG A O 1
ATOM 1593 N N . PRO A 1 194 ? -15.981 18.170 2.652 1.00 50.38 194 PRO A N 1
ATOM 1594 C CA . PRO A 1 194 ? -17.400 18.195 2.354 1.00 50.38 194 PRO A CA 1
ATOM 1595 C C . PRO A 1 194 ? -17.592 19.194 1.218 1.00 50.38 194 PRO A C 1
ATOM 1597 O O . PRO A 1 194 ? -17.260 20.372 1.360 1.00 50.38 194 PRO A O 1
ATOM 1600 N N . MET A 1 195 ? -18.030 18.693 0.061 1.00 57.59 195 MET A N 1
ATOM 1601 C CA . MET A 1 195 ? -18.369 19.551 -1.065 1.00 57.59 195 MET A CA 1
ATOM 1602 C C . MET A 1 195 ? -19.397 20.564 -0.549 1.00 57.59 195 MET A C 1
ATOM 1604 O O . MET A 1 195 ? -20.358 20.135 0.104 1.00 57.59 195 MET A O 1
ATOM 1608 N N . PRO A 1 196 ? -19.202 21.877 -0.774 1.00 55.69 196 PRO A N 1
ATOM 1609 C CA . PRO A 1 196 ? -20.223 22.862 -0.456 1.00 55.69 196 PRO A CA 1
ATOM 1610 C C . PRO A 1 196 ? -21.521 22.387 -1.101 1.00 55.69 196 PRO A C 1
ATOM 1612 O O . PRO A 1 196 ? -21.534 22.092 -2.297 1.00 55.69 196 PRO A O 1
ATOM 1615 N N . GLY A 1 197 ? -22.568 22.209 -0.291 1.00 50.66 197 GLY A N 1
ATOM 1616 C CA . GLY A 1 197 ? -23.857 21.734 -0.774 1.00 50.66 197 GLY A CA 1
ATOM 1617 C C . GLY A 1 197 ? -24.269 22.536 -2.003 1.00 50.66 197 GLY A C 1
ATOM 1618 O O . GLY A 1 197 ? -24.239 23.766 -1.977 1.00 50.66 197 GLY A O 1
ATOM 1619 N N . GLY A 1 198 ? -24.607 21.837 -3.088 1.00 49.94 198 GLY A N 1
ATOM 1620 C CA . GLY A 1 198 ? -25.211 22.474 -4.251 1.00 49.94 198 GLY A CA 1
ATOM 1621 C C . GLY A 1 198 ? -26.443 23.279 -3.812 1.00 49.94 198 GLY A C 1
ATOM 1622 O O . GLY A 1 198 ? -27.139 22.864 -2.878 1.00 49.94 198 GLY A O 1
ATOM 1623 N N . PRO A 1 199 ? -26.716 24.437 -4.429 1.00 46.56 199 PRO A N 1
ATOM 1624 C CA . PRO A 1 199 ? -27.846 25.273 -4.050 1.00 46.56 199 PRO A CA 1
ATOM 1625 C C . PRO A 1 199 ? -29.145 24.550 -4.424 1.00 46.56 199 PRO A C 1
ATOM 1627 O O . PRO A 1 199 ? -29.560 24.559 -5.578 1.00 46.56 199 PRO A O 1
ATOM 1630 N N . GLY A 1 200 ? -29.764 23.871 -3.457 1.00 48.12 200 GLY A N 1
ATOM 1631 C CA . GLY A 1 200 ? -30.978 23.096 -3.713 1.00 48.12 200 GLY A CA 1
ATOM 1632 C C . GLY A 1 200 ? -31.408 22.181 -2.570 1.00 48.12 200 GLY A C 1
ATOM 1633 O O . GLY A 1 200 ? -31.681 21.010 -2.803 1.00 48.12 200 GLY A O 1
ATOM 1634 N N . GLY A 1 201 ? -31.454 22.688 -1.336 1.00 39.56 201 GLY A N 1
ATOM 1635 C CA . GLY A 1 201 ? -32.158 22.039 -0.224 1.00 39.56 201 GLY A CA 1
ATOM 1636 C C . GLY A 1 201 ? -33.438 22.825 0.104 1.00 39.56 201 GLY A C 1
ATOM 1637 O O . GLY A 1 201 ? -33.331 24.042 0.270 1.00 39.56 201 GLY A O 1
ATOM 1638 N N . PRO A 1 202 ? -34.635 22.213 0.185 1.00 47.72 202 PRO A N 1
ATOM 1639 C CA . PRO A 1 202 ? -35.881 22.950 0.376 1.00 47.72 202 PRO A CA 1
ATOM 1640 C C . PRO A 1 202 ? -36.102 23.333 1.848 1.00 47.72 202 PRO A C 1
ATOM 1642 O O . PRO A 1 202 ? -35.973 22.492 2.733 1.00 47.72 202 PRO A O 1
ATOM 1645 N N . GLY A 1 203 ? -36.546 24.571 2.093 1.00 46.97 203 GLY A N 1
ATOM 1646 C CA . GLY A 1 203 ? -37.486 24.840 3.192 1.00 46.97 203 GLY A CA 1
ATOM 1647 C C . GLY A 1 203 ? -36.974 25.488 4.486 1.00 46.97 203 GLY A C 1
ATOM 1648 O O . GLY A 1 203 ? -37.507 25.179 5.545 1.00 46.97 203 GLY A O 1
ATOM 1649 N N . GLY A 1 204 ? -36.011 26.415 4.443 1.00 43.81 204 GLY A N 1
ATOM 1650 C CA . GLY A 1 204 ? -35.763 27.337 5.568 1.00 43.81 204 GLY A CA 1
ATOM 1651 C C . GLY A 1 204 ? -36.542 28.655 5.395 1.00 43.81 204 GLY A C 1
ATOM 1652 O O . GLY A 1 204 ? -36.516 29.200 4.291 1.00 43.81 204 GLY A O 1
ATOM 1653 N N . PRO A 1 205 ? -37.238 29.191 6.420 1.00 45.94 205 PRO A N 1
ATOM 1654 C CA . PRO A 1 205 ? -38.133 30.339 6.256 1.00 45.94 205 PRO A CA 1
ATOM 1655 C C . PRO A 1 205 ? -37.376 31.611 5.843 1.00 45.94 205 PRO A C 1
ATOM 1657 O O . PRO A 1 205 ? -36.433 32.040 6.510 1.00 45.94 205 PRO A O 1
ATOM 1660 N N . MET A 1 206 ? -37.809 32.222 4.734 1.00 45.84 206 MET A N 1
ATOM 1661 C CA . MET A 1 206 ? -37.310 33.509 4.244 1.00 45.84 206 MET A CA 1
ATOM 1662 C C . MET A 1 206 ? -37.464 34.588 5.327 1.00 45.84 206 MET A C 1
ATOM 1664 O O . MET A 1 206 ? -38.578 34.932 5.717 1.00 45.84 206 MET A O 1
ATOM 1668 N N . ARG A 1 207 ? -36.347 35.175 5.779 1.00 48.50 207 ARG A N 1
ATOM 1669 C CA . ARG A 1 207 ? -36.376 36.487 6.446 1.00 48.50 207 ARG A CA 1
ATOM 1670 C C . ARG A 1 207 ? -36.704 37.543 5.382 1.00 48.50 207 ARG A C 1
ATOM 1672 O O . ARG A 1 207 ? -36.025 37.555 4.354 1.00 48.50 207 ARG A O 1
ATOM 1679 N N . PRO A 1 208 ? -37.696 38.426 5.589 1.00 42.56 208 PRO A N 1
ATOM 1680 C CA . PRO A 1 208 ? -37.976 39.483 4.630 1.00 42.56 208 PRO A CA 1
ATOM 1681 C C . PRO A 1 208 ? -36.788 40.447 4.546 1.00 42.56 208 PRO A C 1
ATOM 1683 O O . PRO A 1 208 ? -36.227 40.862 5.563 1.00 42.56 208 PRO A O 1
ATOM 1686 N N . ALA A 1 209 ? -36.396 40.759 3.311 1.00 41.81 209 ALA A N 1
ATOM 1687 C CA . ALA A 1 209 ? -35.299 41.653 2.985 1.00 41.81 209 ALA A CA 1
ATOM 1688 C C . ALA A 1 209 ? -35.571 43.060 3.539 1.00 41.81 209 ALA A C 1
ATOM 1690 O O . ALA A 1 209 ? -36.536 43.717 3.150 1.00 41.81 209 ALA A O 1
ATOM 1691 N N . GLN A 1 210 ? -34.714 43.525 4.446 1.00 42.19 210 GLN A N 1
ATOM 1692 C CA . GLN A 1 210 ? -34.678 44.930 4.838 1.00 42.19 210 GLN A CA 1
ATOM 1693 C C . GLN A 1 210 ? -33.976 45.725 3.735 1.00 42.19 210 GLN A C 1
ATOM 1695 O O . GLN A 1 210 ? -32.856 45.407 3.337 1.00 42.19 210 GLN A O 1
ATOM 1700 N N . VAL A 1 211 ? -34.664 46.745 3.232 1.00 39.81 211 VAL A N 1
ATOM 1701 C CA . VAL A 1 211 ? -34.155 47.693 2.235 1.00 39.81 211 VAL A CA 1
ATOM 1702 C C . VAL A 1 211 ? -33.037 48.528 2.884 1.00 39.81 211 VAL A C 1
ATOM 1704 O O . VAL A 1 211 ? -33.292 49.114 3.939 1.00 39.81 211 VAL A O 1
ATOM 1707 N N . PRO A 1 212 ? -31.816 48.619 2.322 1.00 45.50 212 PRO A N 1
ATOM 1708 C CA . PRO A 1 212 ? -30.771 49.447 2.912 1.00 45.50 212 PRO A CA 1
ATOM 1709 C C . PRO A 1 212 ? -31.040 50.925 2.600 1.00 45.50 212 PRO A C 1
ATOM 1711 O O . PRO A 1 212 ? -31.005 51.339 1.441 1.00 45.50 212 PRO A O 1
ATOM 1714 N N . GLN A 1 213 ? -31.300 51.727 3.637 1.00 35.44 213 GLN A N 1
ATOM 1715 C CA . GLN A 1 213 ? -31.218 53.188 3.560 1.00 35.44 213 GLN A CA 1
ATOM 1716 C C . GLN A 1 213 ? -29.749 53.609 3.418 1.00 35.44 213 GLN A C 1
ATOM 1718 O O . GLN A 1 213 ? -28.871 53.087 4.101 1.00 35.44 213 GLN A O 1
ATOM 1723 N N . GLY A 1 214 ? -29.493 54.525 2.484 1.00 41.81 214 GLY A N 1
ATOM 1724 C CA . GLY A 1 214 ? -28.153 54.911 2.060 1.00 41.81 214 GLY A CA 1
ATOM 1725 C C . GLY A 1 214 ? -27.371 55.766 3.057 1.00 41.81 214 GLY A C 1
ATOM 1726 O O . GLY A 1 214 ? -27.919 56.518 3.859 1.00 41.81 214 GLY A O 1
ATOM 1727 N N . THR A 1 215 ? -26.048 55.682 2.948 1.00 38.66 215 THR A N 1
ATOM 1728 C CA . THR A 1 215 ? -25.070 56.718 3.330 1.00 38.66 215 THR A CA 1
ATOM 1729 C C . THR A 1 215 ? -23.763 56.439 2.547 1.00 38.66 215 THR A C 1
ATOM 1731 O O . THR A 1 215 ? -23.641 55.363 1.957 1.00 38.66 215 THR A O 1
ATOM 1734 N N . PRO A 1 216 ? -22.847 57.411 2.377 1.00 41.06 216 PRO A N 1
ATOM 1735 C CA . PRO A 1 216 ? -22.401 57.849 1.058 1.00 41.06 216 PRO A CA 1
ATOM 1736 C C . PRO A 1 216 ? -20.990 57.359 0.701 1.00 41.06 216 PRO A C 1
ATOM 1738 O O . PRO A 1 216 ? -20.229 56.886 1.540 1.00 41.06 216 PRO A O 1
ATOM 1741 N N . ALA A 1 217 ? -20.668 57.508 -0.583 1.00 40.84 217 ALA A N 1
ATOM 1742 C CA . ALA A 1 217 ? -19.449 57.066 -1.247 1.00 40.84 217 ALA A CA 1
ATOM 1743 C C . ALA A 1 217 ? -18.139 57.537 -0.582 1.00 40.84 217 ALA A C 1
ATOM 1745 O O . ALA A 1 217 ? -17.957 58.722 -0.305 1.00 40.84 217 ALA A O 1
ATOM 1746 N N . ALA A 1 218 ? -17.194 56.603 -0.441 1.00 39.22 218 ALA A N 1
ATOM 1747 C CA . ALA A 1 218 ? -15.772 56.871 -0.235 1.00 39.22 218 ALA A CA 1
ATOM 1748 C C . ALA A 1 218 ? -14.998 56.600 -1.550 1.00 39.22 218 ALA A C 1
ATOM 1750 O O . ALA A 1 218 ? -15.420 55.744 -2.333 1.00 39.22 218 ALA A O 1
ATOM 1751 N N . PRO A 1 219 ? -13.910 57.340 -1.833 1.00 41.94 219 PRO A N 1
ATOM 1752 C CA . PRO A 1 219 ? -13.389 57.519 -3.187 1.00 41.94 219 PRO A CA 1
ATOM 1753 C C . PRO A 1 219 ? -12.563 56.337 -3.716 1.00 41.94 219 PRO A C 1
ATOM 1755 O O . PRO A 1 219 ? -11.760 55.724 -3.015 1.00 41.94 219 PRO A O 1
ATOM 1758 N N . THR A 1 220 ? -12.749 56.079 -5.008 1.00 44.06 220 THR A N 1
ATOM 1759 C CA . THR A 1 220 ? -12.091 55.066 -5.837 1.00 44.06 220 THR A CA 1
ATOM 1760 C C . THR A 1 220 ? -10.600 55.368 -6.017 1.00 44.06 220 THR A C 1
ATOM 1762 O O . THR A 1 220 ? -10.247 56.411 -6.565 1.00 44.06 220 THR A O 1
ATOM 1765 N N . GLN A 1 221 ? -9.712 54.445 -5.635 1.00 44.41 221 GLN A N 1
ATOM 1766 C CA . GLN A 1 221 ? -8.334 54.445 -6.146 1.00 44.41 221 GLN A CA 1
ATOM 1767 C C . GLN A 1 221 ? -8.279 53.702 -7.495 1.00 44.41 221 GLN A C 1
ATOM 1769 O O . GLN A 1 221 ? -8.909 52.649 -7.632 1.00 44.41 221 GLN A O 1
ATOM 1774 N N . PRO A 1 222 ? -7.555 54.219 -8.505 1.00 41.41 222 PRO A N 1
ATOM 1775 C CA . PRO A 1 222 ? -7.460 53.584 -9.812 1.00 41.41 222 PRO A CA 1
ATOM 1776 C C . PRO A 1 222 ? -6.521 52.368 -9.797 1.00 41.41 222 PRO A C 1
ATOM 1778 O O . PRO A 1 222 ? -5.435 52.378 -9.223 1.00 41.41 222 PRO A O 1
ATOM 1781 N N . ARG A 1 223 ? -6.966 51.312 -10.477 1.00 40.69 223 ARG A N 1
ATOM 1782 C CA . ARG A 1 223 ? -6.272 50.037 -10.689 1.00 40.69 223 ARG A CA 1
ATOM 1783 C C . ARG A 1 223 ? -5.133 50.205 -11.715 1.00 40.69 223 ARG A C 1
ATOM 1785 O O . ARG A 1 223 ? -5.404 50.747 -12.786 1.00 40.69 223 ARG A O 1
ATOM 1792 N N . PRO A 1 224 ? -3.904 49.714 -11.472 1.00 39.78 224 PRO A N 1
ATOM 1793 C CA . PRO A 1 224 ? -2.876 49.672 -12.510 1.00 39.78 224 PRO A CA 1
ATOM 1794 C C . PRO A 1 224 ? -3.114 48.517 -13.504 1.00 39.78 224 PRO A C 1
ATOM 1796 O O . PRO A 1 224 ? -3.629 47.455 -13.147 1.00 39.78 224 PRO A O 1
ATOM 1799 N N . ALA A 1 225 ? -2.760 48.768 -14.768 1.00 42.84 225 ALA A N 1
ATOM 1800 C CA . ALA A 1 225 ? -2.896 47.873 -15.921 1.00 42.84 225 ALA A CA 1
ATOM 1801 C C . ALA A 1 225 ? -1.930 46.663 -15.871 1.00 42.84 225 ALA A C 1
ATOM 1803 O O . ALA A 1 225 ? -0.893 46.743 -15.210 1.00 42.84 225 ALA A O 1
ATOM 1804 N N . PRO A 1 226 ? -2.227 45.548 -16.573 1.00 39.25 226 PRO A N 1
ATOM 1805 C CA . PRO A 1 226 ? -1.403 44.344 -16.527 1.00 39.25 226 PRO A CA 1
ATOM 1806 C C . PRO A 1 226 ? -0.184 44.472 -17.453 1.00 39.25 226 PRO A C 1
ATOM 1808 O O . PRO A 1 226 ? -0.331 44.734 -18.645 1.00 39.25 226 PRO A O 1
ATOM 1811 N N . GLN A 1 227 ? 1.019 44.247 -16.920 1.00 34.97 227 GLN A N 1
ATOM 1812 C CA . GLN A 1 227 ? 2.211 43.973 -17.727 1.00 34.97 227 GLN A CA 1
ATOM 1813 C C . GLN A 1 227 ? 2.393 42.457 -17.841 1.00 34.97 227 GLN A C 1
ATOM 1815 O O . GLN A 1 227 ? 2.342 41.739 -16.844 1.00 34.97 227 GLN A O 1
ATOM 1820 N N . GLY A 1 228 ? 2.549 41.978 -19.076 1.00 36.00 228 GLY A N 1
ATOM 1821 C CA . GLY A 1 228 ? 2.838 40.582 -19.380 1.00 36.00 228 GLY A CA 1
ATOM 1822 C C . GLY A 1 228 ? 4.293 40.217 -19.087 1.00 36.00 228 GLY A C 1
ATOM 1823 O O . GLY A 1 228 ? 5.179 41.065 -19.165 1.00 36.00 228 GLY A O 1
ATOM 1824 N N . GLY A 1 229 ? 4.538 38.939 -18.795 1.00 30.11 229 GLY A N 1
ATOM 1825 C CA . GLY A 1 229 ? 5.898 38.425 -18.685 1.00 30.11 229 GLY A CA 1
ATOM 1826 C C . GLY A 1 229 ? 6.023 37.028 -18.081 1.00 30.11 229 GLY A C 1
ATOM 1827 O O . GLY A 1 229 ? 6.052 36.892 -16.870 1.00 30.11 229 GLY A O 1
ATOM 1828 N N . VAL A 1 230 ? 6.196 36.054 -18.982 1.00 32.88 230 VAL A N 1
ATOM 1829 C CA . VAL A 1 230 ? 7.089 34.877 -18.914 1.00 32.88 230 VAL A CA 1
ATOM 1830 C C . VAL A 1 230 ? 6.797 33.770 -17.886 1.00 32.88 230 VAL A C 1
ATOM 1832 O O . VAL A 1 230 ? 6.683 33.973 -16.684 1.00 32.88 230 VAL A O 1
ATOM 1835 N N . GLY A 1 231 ? 6.700 32.550 -18.421 1.00 39.81 231 GLY A N 1
ATOM 1836 C CA . GLY A 1 231 ? 6.345 31.333 -17.709 1.00 39.81 231 GLY A CA 1
ATOM 1837 C C . GLY A 1 231 ? 7.388 30.837 -16.711 1.00 39.81 231 GLY A C 1
ATOM 1838 O O . GLY A 1 231 ? 8.591 30.898 -16.942 1.00 39.81 231 GLY A O 1
ATOM 1839 N N . HIS A 1 232 ? 6.869 30.236 -15.645 1.00 31.17 232 HIS A N 1
ATOM 1840 C CA . HIS A 1 232 ? 7.573 29.271 -14.818 1.00 31.17 232 HIS A CA 1
ATOM 1841 C C . HIS A 1 232 ? 6.743 27.989 -14.781 1.00 31.17 232 HIS A C 1
ATOM 1843 O O . HIS A 1 232 ? 5.641 27.939 -14.240 1.00 31.17 232 HIS A O 1
ATOM 1849 N N . ILE A 1 233 ? 7.288 26.963 -15.423 1.00 39.56 233 ILE A N 1
ATOM 1850 C CA . ILE A 1 233 ? 6.814 25.584 -15.415 1.00 39.56 233 ILE A CA 1
ATOM 1851 C C . ILE A 1 233 ? 7.493 24.945 -14.207 1.00 39.56 233 ILE A C 1
ATOM 1853 O O . ILE A 1 233 ? 8.682 24.699 -14.296 1.00 39.56 233 ILE A O 1
ATOM 1857 N N . PHE A 1 234 ? 6.812 24.771 -13.075 1.00 36.50 234 PHE A N 1
ATOM 1858 C CA . PHE A 1 234 ? 7.128 23.758 -12.055 1.00 36.50 234 PHE A CA 1
ATOM 1859 C C . PHE A 1 234 ? 6.011 23.749 -11.008 1.00 36.50 234 PHE A C 1
ATOM 1861 O O . PHE A 1 234 ? 5.674 24.786 -10.442 1.00 36.50 234 PHE A O 1
ATOM 1868 N N . GLY A 1 235 ? 5.447 22.567 -10.755 1.00 33.50 235 GLY A N 1
ATOM 1869 C CA . GLY A 1 235 ? 4.433 22.350 -9.723 1.00 33.50 235 GLY A CA 1
ATOM 1870 C C . GLY A 1 235 ? 3.137 21.759 -10.264 1.00 33.50 235 GLY A C 1
ATOM 1871 O O . GLY A 1 235 ? 2.074 22.347 -10.088 1.00 33.50 235 GLY A O 1
ATOM 1872 N N . SER A 1 236 ? 3.199 20.593 -10.911 1.00 37.62 236 SER A N 1
ATOM 1873 C CA . SER A 1 236 ? 2.003 19.768 -11.088 1.00 37.62 236 SER A CA 1
ATOM 1874 C C . SER A 1 236 ? 1.590 19.232 -9.717 1.00 37.62 236 SER A C 1
ATOM 1876 O O . SER A 1 236 ? 2.098 18.216 -9.240 1.00 37.62 236 SER A O 1
ATOM 1878 N N . THR A 1 237 ? 0.699 19.963 -9.055 1.00 39.88 237 THR A N 1
ATOM 1879 C CA . THR A 1 237 ? -0.059 19.472 -7.912 1.00 39.88 237 THR A CA 1
ATOM 1880 C C . THR A 1 237 ? -0.906 18.295 -8.389 1.00 39.88 237 THR A C 1
ATOM 1882 O O . THR A 1 237 ? -1.739 18.432 -9.283 1.00 39.88 237 THR A O 1
ATOM 1885 N N . ILE A 1 238 ? -0.690 17.113 -7.811 1.00 38.53 238 ILE A N 1
ATOM 1886 C CA . ILE A 1 238 ? -1.618 15.993 -7.975 1.00 38.53 238 ILE A CA 1
ATOM 1887 C C . ILE A 1 238 ? -2.899 16.403 -7.242 1.00 38.53 238 ILE A C 1
ATOM 1889 O O . ILE A 1 238 ? -2.975 16.366 -6.014 1.00 38.53 238 ILE A O 1
ATOM 1893 N N . SER A 1 239 ? -3.877 16.901 -7.998 1.00 38.53 239 SER A N 1
ATOM 1894 C CA . SER A 1 239 ? -5.205 17.247 -7.501 1.00 38.53 239 SER A CA 1
ATOM 1895 C C . SER A 1 239 ? -6.148 16.089 -7.811 1.00 38.53 239 SER A C 1
ATOM 1897 O O . SER A 1 239 ? -6.797 16.048 -8.852 1.00 38.53 239 SER A O 1
ATOM 1899 N N . GLY A 1 240 ? -6.175 15.115 -6.903 1.00 35.84 240 GLY A N 1
ATOM 1900 C CA . GLY A 1 240 ? -7.199 14.076 -6.846 1.00 35.84 240 GLY A CA 1
ATOM 1901 C C . GLY A 1 240 ? -8.215 14.387 -5.739 1.00 35.84 240 GLY A C 1
ATOM 1902 O O . GLY A 1 240 ? -7.868 15.056 -4.757 1.00 35.84 240 GLY A O 1
ATOM 1903 N N . PRO A 1 241 ? -9.474 13.926 -5.847 1.00 38.44 241 PRO A N 1
ATOM 1904 C CA . PRO A 1 241 ? -10.466 14.113 -4.794 1.00 38.44 241 PRO A CA 1
ATOM 1905 C C . PRO A 1 241 ? -10.005 13.428 -3.494 1.00 38.44 241 PRO A C 1
ATOM 1907 O O . PRO A 1 241 ? -10.129 12.218 -3.346 1.00 38.44 241 PRO A O 1
ATOM 1910 N N . GLY A 1 242 ? -9.488 14.213 -2.541 1.00 43.75 242 GLY A N 1
ATOM 1911 C CA . GLY A 1 242 ? -9.120 13.743 -1.197 1.00 43.75 242 GLY A CA 1
ATOM 1912 C C . GLY A 1 242 ? -7.657 13.925 -0.783 1.00 43.75 242 GLY A C 1
ATOM 1913 O O . GLY A 1 242 ? -7.353 13.688 0.384 1.00 43.75 242 GLY A O 1
ATOM 1914 N N . PHE A 1 243 ? -6.768 14.396 -1.664 1.00 44.12 243 PHE A N 1
ATOM 1915 C CA . PHE A 1 243 ? -5.345 14.565 -1.337 1.00 44.12 243 PHE A CA 1
ATOM 1916 C C . PHE A 1 243 ? -4.940 16.038 -1.296 1.00 44.12 243 PHE A C 1
ATOM 1918 O O . PHE A 1 243 ? -5.265 16.822 -2.184 1.00 44.12 243 PHE A O 1
ATOM 1925 N N . SER A 1 244 ? -4.238 16.424 -0.231 1.00 43.62 244 SER A N 1
ATOM 1926 C CA . SER A 1 244 ? -3.588 17.727 -0.108 1.00 43.62 244 SER A CA 1
ATOM 1927 C C . SER A 1 244 ? -2.157 17.479 0.331 1.00 43.62 244 SER A C 1
ATOM 1929 O O . SER A 1 244 ? -1.933 16.916 1.401 1.00 43.62 244 SER A O 1
ATOM 1931 N N . PHE A 1 245 ? -1.207 17.920 -0.483 1.00 39.28 245 PHE A N 1
ATOM 1932 C CA . PHE A 1 245 ? 0.182 18.053 -0.065 1.00 39.28 245 PHE A CA 1
ATOM 1933 C C . PHE A 1 245 ? 0.323 19.403 0.633 1.00 39.28 245 PHE A C 1
ATOM 1935 O O . PHE A 1 245 ? -0.231 20.401 0.166 1.00 39.28 245 PHE A O 1
ATOM 1942 N N . GLY A 1 246 ? 0.974 19.400 1.789 1.00 33.59 246 GLY A N 1
ATOM 1943 C CA . GLY A 1 246 ? 1.341 20.588 2.552 1.00 33.59 246 GLY A CA 1
ATOM 1944 C C . GLY A 1 246 ? 2.838 20.602 2.771 1.00 33.59 246 GLY A C 1
ATOM 1945 O O . GLY A 1 246 ? 3.428 19.497 2.744 1.00 33.59 246 GLY A O 1
#

Sequence (246 aa):
MQNAMLMARQDPQAAFGVLSDWARRRFGVEISPEEIKSTPPAKMRERLIELSRRASDEDKLTKQIAEALAQPDDESLDRYLKDTFGAGITDRMRYLDHEDRENAIRARVETLARPEMLQFEQMILIETFDQVWKDHLYAMDQLRDTIGFRAIAQTDPKIEFKREGQRYFLGAMREIRERVTDFVFKARLAPPRPMPGGPGGPGGPMRPAQVPQGTPAAPTQPRPAPQGGVGHIFGSTISGPGFSFG